Protein AF-A0A093X961-F1 (afdb_monomer_lite)

Radius of gyration: 18.79 Å; chains: 1; bounding box: 60×48×56 Å

Foldseek 3Di:
DDDDDDPDDDPDPDPPQAFAEDADQLDDAWAACVVVCPVVFFFWAAPVFVLVQLVVVQVVQDKAALVAFFFFWTATPQQKIKTKHFDPDQVQAAAAHTHGCYPPRSSSNQNRQQVRQPPVDNGTGQWTWHWHRYPPGRHHTIMIIIIGGGDPVNSVVCCPVWWDDDDDPDDPGTGTDDPPPPPDDD

Secondary structure (DSSP, 8-state):
--------PPPPP----PPPEESSTT-S--EEGGGG-TT--B--B-HHHHHHHHHHHHHT--EE-TT-SS-EEEE-GGGEEEEEEE-S--TT------EE--TTSTTHHHHHHHHHS--S-TT-B-EEEEEEEPTTTTSS-EEEEEEEEB-HHHHHHHTTTS------TT----------------

Sequence (186 aa):
MSSPTSTTSAPSTSSACSFPTNTAINTGNALCFSNYNDDGKYQSFTLSDAQKVIDAFCENNYVLDPGNTYGYVENGANNIYVSISWTEDQSGCGTEVDFPFGVPLCEDAWDLPLAICDDGSTTANYGGGFVFEVNPPGSSGCVLIEIEALTSEDAHTVINPHFSSAHNSSQTQWYAVSRANPTLDE

Structure (mmCIF, N/CA/C/O backbone):
data_AF-A0A093X961-F1
#
_entry.id   AF-A0A093X961-F1
#
loop_
_atom_site.group_PDB
_atom_site.id
_atom_site.type_symbol
_atom_site.label_atom_id
_atom_site.label_alt_id
_atom_site.label_comp_id
_atom_site.label_asym_id
_atom_site.label_entity_id
_atom_site.label_seq_id
_atom_site.pdbx_PDB_ins_code
_atom_site.Cartn_x
_atom_site.Cartn_y
_atom_site.Cartn_z
_atom_site.occupancy
_atom_site.B_iso_or_equiv
_atom_site.auth_seq_id
_atom_site.auth_comp_id
_atom_site.auth_asym_id
_atom_site.auth_atom_id
_atom_site.pdbx_PDB_model_num
ATOM 1 N N . MET A 1 1 ? 42.243 23.511 37.356 1.00 35.91 1 MET A N 1
ATOM 2 C CA . MET A 1 1 ? 42.059 22.564 36.238 1.00 35.91 1 MET A CA 1
ATOM 3 C C . MET A 1 1 ? 40.577 22.579 35.913 1.00 35.91 1 MET A C 1
ATOM 5 O O . MET A 1 1 ? 39.805 22.142 36.753 1.00 35.91 1 MET A O 1
ATOM 9 N N . SER A 1 2 ? 40.182 23.185 34.793 1.00 39.97 2 SER A N 1
ATOM 10 C CA . SER A 1 2 ? 38.775 23.291 34.379 1.00 39.97 2 SER A CA 1
ATOM 11 C C . SER A 1 2 ? 38.575 22.413 33.150 1.00 39.97 2 SER A C 1
ATOM 13 O O . SER A 1 2 ? 39.222 22.645 32.131 1.00 39.97 2 SER A O 1
ATOM 15 N N . SER A 1 3 ? 37.740 21.383 33.269 1.00 44.28 3 SER A N 1
ATOM 16 C CA . SER A 1 3 ? 37.383 20.497 32.157 1.00 44.28 3 SER A CA 1
ATOM 17 C C . SER A 1 3 ? 36.388 21.192 31.220 1.00 44.28 3 SER A C 1
ATOM 19 O O . SER A 1 3 ? 35.488 21.874 31.716 1.00 44.28 3 SER A O 1
ATOM 21 N N . PRO A 1 4 ? 36.506 21.036 29.890 1.00 49.84 4 PRO A N 1
ATOM 22 C CA . PRO A 1 4 ? 35.526 21.576 28.961 1.00 49.84 4 PRO A CA 1
ATOM 23 C C . PRO A 1 4 ? 34.295 20.661 28.910 1.00 49.84 4 PRO A C 1
ATOM 25 O O . PRO A 1 4 ? 34.394 19.479 28.581 1.00 49.84 4 PRO A O 1
ATOM 28 N N . THR A 1 5 ? 33.126 21.214 29.228 1.00 42.41 5 THR A N 1
ATOM 29 C CA . THR A 1 5 ? 31.834 20.564 28.984 1.00 42.41 5 THR A CA 1
ATOM 30 C C . THR A 1 5 ? 31.596 20.527 27.477 1.00 42.41 5 THR A C 1
ATOM 32 O O . THR A 1 5 ? 31.390 21.566 26.854 1.00 42.41 5 THR A O 1
ATOM 35 N N . SER A 1 6 ? 31.660 19.335 26.886 1.00 39.41 6 SER A N 1
ATOM 36 C CA . SER A 1 6 ? 31.244 19.115 25.500 1.00 39.41 6 SER A CA 1
ATOM 37 C C . SER A 1 6 ? 29.723 19.015 25.470 1.00 39.41 6 SER A C 1
ATOM 39 O O . SER A 1 6 ? 29.151 18.063 25.995 1.00 39.41 6 SER A O 1
ATOM 41 N N . THR A 1 7 ? 29.064 20.020 24.898 1.00 40.44 7 THR A N 1
ATOM 42 C CA . THR A 1 7 ? 27.629 19.968 24.615 1.00 40.44 7 THR A CA 1
ATOM 43 C C . THR A 1 7 ? 27.429 19.097 23.380 1.00 40.44 7 THR A C 1
ATOM 45 O O . THR A 1 7 ? 27.555 19.565 22.252 1.00 40.44 7 THR A O 1
ATOM 48 N N . THR A 1 8 ? 27.161 17.811 23.590 1.00 44.03 8 THR A N 1
ATOM 49 C CA . THR A 1 8 ? 26.664 16.926 22.535 1.00 44.03 8 THR A CA 1
ATOM 50 C C . THR A 1 8 ? 25.216 17.310 22.254 1.00 44.03 8 THR A C 1
ATOM 52 O O . THR A 1 8 ? 24.312 16.949 23.004 1.00 44.03 8 THR A O 1
ATOM 55 N N . SER A 1 9 ? 24.994 18.093 21.201 1.00 43.22 9 SER A N 1
ATOM 56 C CA . SER A 1 9 ? 23.663 18.285 20.631 1.00 43.22 9 SER A CA 1
ATOM 57 C C . SER A 1 9 ? 23.172 16.936 20.105 1.00 43.22 9 SER A C 1
ATOM 59 O O . SER A 1 9 ? 23.816 16.342 19.241 1.00 43.22 9 SER A O 1
ATOM 61 N N . ALA A 1 10 ? 22.066 16.436 20.659 1.00 41.38 10 ALA A N 1
ATOM 62 C CA . ALA A 1 10 ? 21.380 15.269 20.119 1.00 41.38 10 ALA A CA 1
ATOM 63 C C . ALA A 1 10 ? 20.993 15.541 18.652 1.00 41.38 10 ALA A C 1
ATOM 65 O O . ALA A 1 10 ? 20.613 16.676 18.338 1.00 41.38 10 ALA A O 1
ATOM 66 N N . PRO A 1 11 ? 21.100 14.548 17.753 1.00 38.34 11 PRO A N 1
ATOM 67 C CA . PRO A 1 11 ? 20.634 14.707 16.385 1.00 38.34 11 PRO A CA 1
ATOM 68 C C . PRO A 1 11 ? 19.147 15.069 16.413 1.00 38.34 11 PRO A C 1
ATOM 70 O O . PRO A 1 11 ? 18.337 14.394 17.048 1.00 38.34 11 PRO A O 1
ATOM 73 N N . SER A 1 12 ? 18.811 16.181 15.766 1.00 36.16 12 SER A N 1
ATOM 74 C CA . SER A 1 12 ? 17.440 16.606 15.512 1.00 36.16 12 SER A CA 1
ATOM 75 C C . SER A 1 12 ? 16.705 15.478 14.797 1.00 36.16 12 SER A C 1
ATOM 77 O O . SER A 1 12 ? 17.118 15.072 13.711 1.00 36.16 12 SER A O 1
ATOM 79 N N . THR A 1 13 ? 15.647 14.964 15.419 1.00 34.59 13 THR A N 1
ATOM 80 C CA . THR A 1 13 ? 14.727 13.999 14.818 1.00 34.59 13 THR A CA 1
ATOM 81 C C . THR A 1 13 ? 14.258 14.539 13.474 1.00 34.59 13 THR A C 1
ATOM 83 O O . THR A 1 13 ? 13.642 15.606 13.416 1.00 34.59 13 THR A O 1
ATOM 86 N N . SER A 1 14 ? 14.610 13.810 12.414 1.00 39.00 14 SER A N 1
ATOM 87 C CA . SER A 1 14 ? 14.041 13.913 11.074 1.00 39.00 14 SER A CA 1
ATOM 88 C C . SER A 1 14 ? 12.547 14.211 11.160 1.00 39.00 14 SER A C 1
ATOM 90 O O . SER A 1 14 ? 11.855 13.592 11.969 1.00 39.00 14 SER A O 1
ATOM 92 N N . SER A 1 15 ? 12.060 15.151 10.351 1.00 40.81 15 SER A N 1
ATOM 93 C CA . SER A 1 15 ? 10.634 15.372 10.114 1.00 40.81 15 SER A CA 1
ATOM 94 C C . SER A 1 15 ? 9.959 14.009 9.959 1.00 40.81 15 SER A C 1
ATOM 96 O O . SER A 1 15 ? 10.305 13.270 9.039 1.00 40.81 15 SER A O 1
ATOM 98 N N . ALA A 1 16 ? 9.103 13.622 10.904 1.00 48.78 16 ALA A N 1
ATOM 99 C CA . ALA A 1 16 ? 8.476 12.309 10.876 1.00 48.78 16 ALA A CA 1
ATOM 100 C C . ALA A 1 16 ? 7.686 12.172 9.566 1.00 48.78 16 ALA A C 1
ATOM 102 O O . ALA A 1 16 ? 6.858 13.031 9.258 1.00 48.78 16 ALA A O 1
ATOM 103 N N . CYS A 1 17 ? 7.978 11.135 8.779 1.00 60.75 17 CYS A N 1
ATOM 104 C CA . CYS A 1 17 ? 7.200 10.756 7.605 1.00 60.75 17 CYS A CA 1
ATOM 105 C C . CYS A 1 17 ? 5.797 10.347 8.067 1.00 60.75 17 CYS A C 1
ATOM 107 O O . CYS A 1 17 ? 5.568 9.189 8.398 1.00 60.75 17 CYS A O 1
ATOM 109 N N . SER A 1 18 ? 4.871 11.297 8.171 1.00 82.38 18 SER A N 1
ATOM 110 C CA . SER A 1 18 ? 3.485 10.999 8.523 1.00 82.38 18 SER A CA 1
ATOM 111 C C . SER A 1 18 ? 2.698 10.703 7.255 1.00 82.38 18 SER A C 1
ATOM 113 O O . SER A 1 18 ? 2.547 11.585 6.403 1.00 82.38 18 SER A O 1
ATOM 115 N N . PHE A 1 19 ? 2.175 9.487 7.144 1.00 88.44 19 PHE A N 1
ATOM 116 C CA . PHE A 1 19 ? 1.223 9.140 6.098 1.00 88.44 19 PHE A CA 1
ATOM 117 C C . PHE A 1 19 ? -0.034 10.022 6.196 1.00 88.44 19 PHE A C 1
ATOM 119 O O . PHE A 1 19 ? -0.518 10.273 7.303 1.00 88.44 19 PHE A O 1
ATOM 126 N N . PRO A 1 20 ? -0.582 10.510 5.070 1.00 91.62 20 PRO A N 1
ATOM 127 C CA . PRO A 1 20 ? -1.846 11.235 5.083 1.00 91.62 20 PRO A CA 1
ATOM 128 C C . PRO A 1 20 ? -2.993 10.309 5.503 1.00 91.62 20 PRO A C 1
ATOM 130 O O . PRO A 1 20 ? -3.050 9.158 5.075 1.00 91.62 20 PRO A O 1
ATOM 133 N N . THR A 1 21 ? -3.916 10.824 6.316 1.00 91.12 21 THR A N 1
ATOM 134 C CA . THR A 1 21 ? -5.138 10.108 6.709 1.00 91.12 21 THR A CA 1
ATOM 135 C C . THR A 1 21 ? -6.287 10.460 5.769 1.00 91.12 21 THR A C 1
ATOM 137 O O . THR A 1 21 ? -6.616 11.636 5.598 1.00 91.12 21 THR A O 1
ATOM 140 N N . ASN A 1 22 ? -6.927 9.443 5.198 1.00 90.69 22 ASN A N 1
ATOM 141 C CA . ASN A 1 22 ? -8.057 9.559 4.285 1.00 90.69 22 ASN A CA 1
ATOM 142 C C . ASN A 1 22 ? -9.279 8.837 4.865 1.00 90.69 22 ASN A C 1
ATOM 144 O O . ASN A 1 22 ? -9.168 7.732 5.388 1.00 90.69 22 ASN A O 1
ATOM 148 N N . THR A 1 23 ? -10.464 9.429 4.718 1.00 87.31 23 THR A N 1
ATOM 149 C CA . THR A 1 23 ? -11.737 8.839 5.172 1.00 87.31 23 THR A CA 1
ATOM 150 C C . THR A 1 23 ? -12.475 8.090 4.066 1.00 87.31 23 THR A C 1
ATOM 152 O O . THR A 1 23 ? -13.557 7.558 4.287 1.00 87.31 23 THR A O 1
ATOM 155 N N . ALA A 1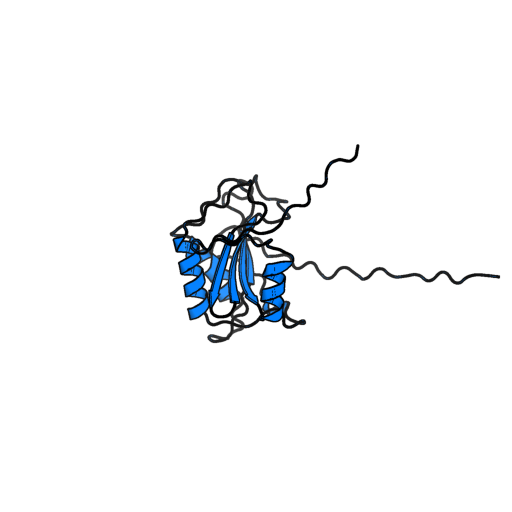 24 ? -11.941 8.047 2.847 1.00 86.56 24 ALA A N 1
ATOM 156 C CA . ALA A 1 24 ? -12.521 7.303 1.737 1.00 86.56 24 ALA A CA 1
ATOM 157 C C . ALA A 1 24 ? -11.415 6.661 0.901 1.00 86.56 24 ALA A C 1
ATOM 159 O O . ALA A 1 24 ? -10.381 7.278 0.646 1.00 86.56 24 ALA A O 1
ATOM 160 N N . ILE A 1 25 ? -11.663 5.425 0.465 1.00 83.69 25 ILE A N 1
ATOM 161 C CA . ILE A 1 25 ? -10.818 4.738 -0.509 1.00 83.69 25 ILE A CA 1
ATOM 162 C C . ILE A 1 25 ? -10.826 5.541 -1.819 1.00 83.69 25 ILE A C 1
ATOM 164 O O . ILE A 1 25 ? -11.861 6.081 -2.216 1.00 83.69 25 ILE A O 1
ATOM 168 N N . ASN A 1 26 ? -9.658 5.659 -2.455 1.00 84.12 26 ASN A N 1
ATOM 169 C CA . ASN A 1 26 ? -9.449 6.401 -3.703 1.00 84.12 26 ASN A CA 1
ATOM 170 C C . ASN A 1 26 ? -9.743 7.920 -3.632 1.00 84.12 26 ASN A C 1
ATOM 172 O O . ASN A 1 26 ? -10.053 8.570 -4.628 1.00 84.12 26 ASN A O 1
ATOM 176 N N . THR A 1 27 ? -9.695 8.527 -2.442 1.00 87.31 27 THR A N 1
ATOM 177 C CA . THR A 1 27 ? -9.850 9.981 -2.271 1.00 87.31 27 THR A CA 1
ATOM 178 C C . THR A 1 27 ? -8.838 10.512 -1.267 1.00 87.31 27 THR A C 1
ATOM 180 O O . THR A 1 27 ? -8.625 9.912 -0.220 1.00 87.31 27 THR A O 1
ATOM 183 N N . GLY A 1 28 ? -8.273 11.686 -1.552 1.00 90.94 28 GLY A N 1
ATOM 184 C CA . GLY A 1 28 ? -7.374 12.388 -0.642 1.00 90.94 28 GLY A CA 1
ATOM 185 C C . GLY A 1 28 ? -5.963 12.475 -1.200 1.00 90.94 28 GLY A C 1
ATOM 186 O O . GLY A 1 28 ? -5.783 12.899 -2.340 1.00 90.94 28 GLY A O 1
ATOM 187 N N . ASN A 1 29 ? -4.971 12.143 -0.378 1.00 93.06 29 ASN A N 1
ATOM 188 C CA . ASN A 1 29 ? -3.557 12.254 -0.732 1.00 93.06 29 ASN A CA 1
ATOM 189 C C . ASN A 1 29 ? -2.790 10.983 -0.335 1.00 93.06 29 ASN A C 1
ATOM 191 O O . ASN A 1 29 ? -3.296 10.180 0.449 1.00 93.06 29 ASN A O 1
ATOM 195 N N . ALA A 1 30 ? -1.571 10.829 -0.844 1.00 94.38 30 ALA A N 1
ATOM 196 C CA . ALA A 1 30 ? -0.659 9.743 -0.511 1.00 94.38 30 ALA A CA 1
ATOM 197 C C . ALA A 1 30 ? 0.736 10.292 -0.184 1.00 94.38 30 ALA A C 1
ATOM 199 O O . ALA A 1 30 ? 1.155 11.333 -0.694 1.00 94.38 30 ALA A O 1
ATOM 200 N N . LEU A 1 31 ? 1.457 9.591 0.687 1.00 93.12 31 LEU A N 1
ATOM 201 C CA . LEU A 1 31 ? 2.886 9.798 0.868 1.00 93.12 31 LEU A CA 1
ATOM 202 C C . LEU A 1 31 ? 3.609 9.053 -0.250 1.00 93.12 31 LEU A C 1
ATOM 204 O O . LEU A 1 31 ? 3.463 7.841 -0.361 1.00 93.12 31 LEU A O 1
ATOM 208 N N . CYS A 1 32 ? 4.389 9.771 -1.053 1.00 93.62 32 CYS A N 1
ATOM 209 C CA . CYS A 1 32 ? 5.110 9.190 -2.183 1.00 93.62 32 CYS A CA 1
ATOM 210 C C . CYS A 1 32 ? 6.524 8.792 -1.789 1.00 93.62 32 CYS A C 1
ATOM 212 O O . CYS A 1 32 ? 7.305 9.643 -1.355 1.00 93.62 32 CYS A O 1
ATOM 214 N N . PHE A 1 33 ? 6.870 7.517 -1.970 1.00 92.44 33 PHE A N 1
ATOM 215 C CA . PHE A 1 33 ? 8.177 6.994 -1.568 1.00 92.44 33 PHE A CA 1
ATOM 216 C C . PHE A 1 33 ? 9.332 7.561 -2.399 1.00 92.44 33 PHE A C 1
ATOM 218 O O . PHE A 1 33 ? 10.447 7.655 -1.891 1.00 92.44 33 PHE A O 1
ATOM 225 N N . SER A 1 34 ? 9.068 8.057 -3.615 1.00 90.69 34 SER A N 1
ATOM 226 C CA . SER A 1 34 ? 10.057 8.794 -4.416 1.00 90.69 34 SER A CA 1
ATOM 227 C C . SER A 1 34 ? 10.635 10.012 -3.683 1.00 90.69 34 SER A C 1
ATOM 229 O O . SER A 1 34 ? 11.821 10.304 -3.829 1.00 90.69 34 SER A O 1
ATOM 231 N N . ASN A 1 35 ? 9.846 10.673 -2.829 1.00 89.69 35 ASN A N 1
ATOM 232 C CA . ASN A 1 35 ? 10.288 11.823 -2.030 1.00 89.69 35 ASN A CA 1
ATOM 233 C C . ASN A 1 35 ? 11.197 11.444 -0.849 1.00 89.69 35 ASN A C 1
ATOM 235 O O . ASN A 1 35 ? 11.765 12.329 -0.212 1.00 89.69 35 ASN A O 1
ATOM 239 N N . TYR A 1 36 ? 11.314 10.150 -0.542 1.00 86.62 36 TYR A N 1
ATOM 240 C CA . TYR A 1 36 ? 12.055 9.611 0.600 1.00 86.62 36 TYR A CA 1
ATOM 241 C C . TYR A 1 36 ? 13.052 8.534 0.161 1.00 86.62 36 TYR A C 1
ATOM 243 O O . TYR A 1 36 ? 13.268 7.560 0.875 1.00 86.62 36 TYR A O 1
ATOM 251 N N . ASN A 1 37 ? 13.638 8.702 -1.027 1.00 87.94 37 ASN A N 1
ATOM 252 C CA . ASN A 1 37 ? 14.497 7.708 -1.667 1.00 87.94 37 ASN A CA 1
ATOM 253 C C . ASN A 1 37 ? 15.969 8.152 -1.790 1.00 87.94 37 ASN A C 1
ATOM 255 O O . ASN A 1 37 ? 16.659 7.777 -2.737 1.00 87.94 37 ASN A O 1
ATOM 259 N N . ASP A 1 38 ? 16.456 8.987 -0.866 1.00 86.81 38 ASP A N 1
ATOM 260 C CA . ASP A 1 38 ? 17.836 9.506 -0.886 1.00 86.81 38 ASP A CA 1
ATOM 261 C C . ASP A 1 38 ? 18.896 8.400 -0.713 1.00 86.81 38 ASP A C 1
ATOM 263 O O . ASP A 1 38 ? 20.032 8.542 -1.170 1.00 86.81 38 ASP A O 1
ATOM 267 N N . ASP A 1 39 ? 18.532 7.301 -0.051 1.00 84.62 39 ASP A N 1
ATOM 268 C CA . ASP A 1 39 ? 19.364 6.112 0.151 1.00 84.62 39 ASP A CA 1
ATOM 269 C C . ASP A 1 39 ? 19.251 5.089 -0.990 1.00 84.62 39 ASP A C 1
ATOM 271 O O . ASP A 1 39 ? 20.024 4.133 -1.036 1.00 84.62 39 ASP A O 1
ATOM 275 N N . GLY A 1 40 ? 18.336 5.308 -1.938 1.00 85.81 40 GLY A N 1
ATOM 276 C CA . GLY A 1 40 ? 18.076 4.394 -3.042 1.00 85.81 40 GLY A CA 1
ATOM 277 C C . GLY A 1 40 ? 17.350 3.112 -2.633 1.00 85.81 40 GLY A C 1
ATOM 278 O O . GLY A 1 40 ? 17.405 2.147 -3.394 1.00 85.81 40 GLY A O 1
ATOM 279 N N . LYS A 1 41 ? 16.678 3.083 -1.473 1.00 86.56 41 LYS A N 1
ATOM 280 C CA . LYS A 1 41 ? 15.914 1.921 -0.987 1.00 86.56 41 LYS A CA 1
ATOM 281 C C . LYS A 1 41 ? 14.833 1.470 -1.971 1.00 86.56 41 LYS A C 1
ATOM 283 O O . LYS A 1 41 ? 14.640 0.272 -2.206 1.00 86.56 41 LYS A O 1
ATOM 288 N N . TYR A 1 42 ? 14.109 2.432 -2.533 1.00 89.94 42 TYR A N 1
ATOM 289 C CA . TYR A 1 42 ? 12.976 2.198 -3.415 1.00 89.94 42 TYR A CA 1
ATOM 290 C C . TYR A 1 42 ? 13.410 2.181 -4.877 1.00 89.94 42 TYR A C 1
ATOM 292 O O . TYR A 1 42 ? 14.192 3.017 -5.338 1.00 89.94 42 TYR A O 1
ATOM 300 N N . GLN A 1 43 ? 12.837 1.259 -5.640 1.00 91.88 43 GLN A N 1
ATOM 301 C CA . GLN A 1 43 ? 12.995 1.200 -7.087 1.00 91.88 43 GLN A CA 1
ATOM 302 C C . GLN A 1 43 ? 11.661 1.434 -7.787 1.00 91.88 43 GLN A C 1
ATOM 304 O O . GLN A 1 43 ? 10.598 1.102 -7.270 1.00 91.88 43 GLN A O 1
ATOM 309 N N . SER A 1 44 ? 11.718 1.999 -8.989 1.00 92.50 44 SER A N 1
ATOM 310 C CA . SER A 1 44 ? 10.515 2.212 -9.782 1.00 92.50 44 SER A CA 1
ATOM 311 C C . SER A 1 44 ? 9.987 0.903 -10.366 1.00 92.50 44 SER A C 1
ATOM 313 O O . SER A 1 44 ? 10.768 0.060 -10.814 1.00 92.50 44 SER A O 1
ATOM 315 N N . PHE A 1 45 ? 8.673 0.797 -10.494 1.00 92.38 45 PHE A N 1
ATOM 316 C CA . PHE A 1 45 ? 7.976 -0.299 -11.154 1.00 92.38 45 PHE A CA 1
ATOM 317 C C . PHE A 1 45 ? 6.959 0.219 -12.179 1.00 92.38 45 PHE A C 1
ATOM 319 O O . PHE A 1 45 ? 6.671 1.417 -12.264 1.00 92.38 45 PHE A O 1
ATOM 326 N N . THR A 1 46 ? 6.435 -0.697 -12.998 1.00 91.44 46 THR A N 1
ATOM 327 C CA . THR A 1 46 ? 5.383 -0.389 -13.974 1.00 91.44 46 THR A CA 1
ATOM 328 C C . THR A 1 46 ? 4.001 -0.600 -13.364 1.00 91.44 46 THR A C 1
ATOM 330 O O . THR A 1 46 ? 3.810 -1.515 -12.563 1.00 91.44 46 THR A O 1
ATOM 333 N N . LEU A 1 47 ? 3.006 0.178 -13.805 1.00 90.94 47 LEU A N 1
ATOM 334 C CA . LEU A 1 47 ? 1.610 -0.016 -13.385 1.00 90.94 47 LEU A CA 1
ATOM 335 C C . LEU A 1 47 ? 1.098 -1.427 -13.708 1.00 90.94 47 LEU A C 1
ATOM 337 O O . LEU A 1 47 ? 0.350 -2.012 -12.935 1.00 90.94 47 LEU A O 1
ATOM 341 N N . SER A 1 48 ? 1.542 -2.009 -14.829 1.00 91.44 48 SER A N 1
ATOM 342 C CA . SER A 1 48 ? 1.148 -3.371 -15.198 1.00 91.44 48 SER A CA 1
ATOM 343 C C . SER A 1 48 ? 1.695 -4.430 -14.244 1.00 91.44 48 SER A C 1
ATOM 345 O O . SER A 1 48 ? 1.061 -5.473 -14.106 1.00 91.44 48 SER A O 1
ATOM 347 N N . ASP A 1 49 ? 2.869 -4.220 -13.650 1.00 92.25 49 ASP A N 1
ATOM 348 C CA . ASP A 1 49 ? 3.409 -5.157 -12.666 1.00 92.25 49 ASP A CA 1
ATOM 349 C C . ASP A 1 49 ? 2.782 -4.932 -11.292 1.00 92.25 49 ASP A C 1
ATOM 351 O O . ASP A 1 49 ? 2.452 -5.916 -10.641 1.00 92.25 49 ASP A O 1
ATOM 355 N N . ALA A 1 50 ? 2.520 -3.675 -10.912 1.00 93.06 50 ALA A N 1
ATOM 356 C CA . ALA A 1 50 ? 1.754 -3.336 -9.713 1.00 93.06 50 ALA A CA 1
ATOM 357 C C . ALA A 1 50 ? 0.380 -4.017 -9.706 1.00 93.06 50 ALA A C 1
ATOM 359 O O . ALA A 1 50 ? 0.050 -4.708 -8.745 1.00 93.06 50 ALA A O 1
ATOM 360 N N . GLN A 1 51 ? -0.368 -3.911 -10.811 1.00 93.19 51 GLN A N 1
ATOM 361 C CA . GLN A 1 51 ? -1.701 -4.506 -10.919 1.00 93.19 51 GLN A CA 1
ATOM 362 C C . GLN A 1 51 ? -1.682 -6.015 -10.661 1.00 93.19 51 GLN A C 1
ATOM 364 O O . GLN A 1 51 ? -2.528 -6.515 -9.940 1.00 93.19 51 GLN A O 1
ATOM 369 N N . LYS A 1 52 ? -0.681 -6.746 -11.168 1.00 93.50 52 LYS A N 1
ATOM 370 C CA . LYS A 1 52 ? -0.593 -8.201 -10.942 1.00 93.50 52 LYS A CA 1
ATOM 371 C C . LYS A 1 52 ? -0.458 -8.557 -9.461 1.00 93.50 52 LYS A C 1
ATOM 373 O O . LYS A 1 52 ? -0.956 -9.600 -9.051 1.00 93.50 52 LYS A O 1
ATOM 378 N N . VAL A 1 53 ? 0.258 -7.742 -8.683 1.00 93.12 53 VAL A N 1
ATOM 379 C CA . VAL A 1 53 ? 0.441 -7.985 -7.242 1.00 93.12 53 VAL A CA 1
ATOM 380 C C . VAL A 1 53 ? -0.813 -7.592 -6.469 1.00 93.12 53 VAL A C 1
ATOM 382 O O . VAL A 1 53 ? -1.206 -8.310 -5.558 1.00 93.12 53 VAL A O 1
ATOM 385 N N . ILE A 1 54 ? -1.469 -6.500 -6.869 1.00 93.25 54 ILE A N 1
ATOM 386 C CA . ILE A 1 54 ? -2.756 -6.073 -6.309 1.00 93.25 54 ILE A CA 1
ATOM 387 C C . ILE A 1 54 ? -3.822 -7.148 -6.552 1.00 93.25 54 ILE A C 1
ATOM 389 O O . ILE A 1 54 ? -4.480 -7.568 -5.605 1.00 93.25 54 ILE A O 1
ATOM 393 N N . ASP A 1 55 ? -3.936 -7.660 -7.780 1.00 92.00 55 ASP A N 1
ATOM 394 C CA . ASP A 1 55 ? -4.873 -8.732 -8.131 1.00 92.00 55 ASP A CA 1
ATOM 395 C C . ASP A 1 55 ? -4.627 -9.967 -7.250 1.00 92.00 55 ASP A C 1
ATOM 397 O O . ASP A 1 55 ? -5.553 -10.485 -6.624 1.00 92.00 55 ASP A O 1
ATOM 401 N N . ALA A 1 56 ? -3.364 -10.394 -7.123 1.00 90.31 56 ALA A N 1
ATOM 402 C CA . ALA A 1 56 ? -2.985 -11.519 -6.270 1.00 90.31 56 ALA A CA 1
ATOM 403 C C . ALA A 1 56 ? -3.335 -11.270 -4.792 1.00 90.31 56 ALA A C 1
ATOM 405 O O . ALA A 1 56 ? -3.895 -12.146 -4.131 1.00 90.31 56 ALA A O 1
ATOM 406 N N . PHE A 1 57 ? -3.075 -10.068 -4.273 1.00 90.50 57 PHE A N 1
ATOM 407 C CA . PHE A 1 57 ? -3.456 -9.690 -2.914 1.00 90.50 57 PHE A CA 1
ATOM 408 C C . PHE A 1 57 ? -4.976 -9.792 -2.728 1.00 90.50 57 PHE A C 1
ATOM 410 O O . PHE A 1 57 ? -5.448 -10.404 -1.768 1.00 90.50 57 PHE A O 1
ATOM 417 N N . CYS A 1 58 ? -5.751 -9.240 -3.661 1.00 90.94 58 CYS A N 1
ATOM 418 C CA . CYS A 1 58 ? -7.207 -9.189 -3.586 1.00 90.94 58 CYS A CA 1
ATOM 419 C C . CYS A 1 58 ? -7.871 -10.564 -3.728 1.00 90.94 58 CYS A C 1
ATOM 421 O O . CYS A 1 58 ? -8.880 -10.831 -3.069 1.00 90.94 58 CYS A O 1
ATOM 423 N N . GLU A 1 59 ? -7.289 -11.474 -4.510 1.00 90.19 59 GLU A N 1
ATOM 424 C CA . GLU A 1 59 ? -7.753 -12.861 -4.633 1.00 90.19 59 GLU A CA 1
ATOM 425 C C . GLU A 1 59 ? -7.700 -13.629 -3.300 1.00 90.19 59 GLU A C 1
ATOM 427 O O . GLU A 1 59 ? -8.524 -14.522 -3.068 1.00 90.19 59 GLU A O 1
ATOM 432 N N . ASN A 1 60 ? -6.806 -13.251 -2.379 1.00 87.38 60 ASN A N 1
ATOM 433 C CA . ASN A 1 60 ? -6.711 -13.881 -1.060 1.00 87.38 60 ASN A CA 1
ATOM 434 C C . ASN A 1 60 ? -7.898 -13.559 -0.135 1.00 87.38 60 ASN A C 1
ATOM 436 O O . ASN A 1 60 ? -8.106 -14.287 0.837 1.00 87.38 60 ASN A O 1
ATOM 440 N N . ASN A 1 61 ? -8.697 -12.519 -0.427 1.00 85.81 61 ASN A N 1
ATOM 441 C CA . ASN A 1 61 ? -9.837 -12.079 0.397 1.00 85.81 61 ASN A CA 1
ATOM 442 C C . ASN A 1 61 ? -9.474 -11.960 1.889 1.00 85.81 61 ASN A C 1
ATOM 444 O O . ASN A 1 61 ? -10.179 -12.467 2.769 1.00 85.81 61 ASN A O 1
ATOM 448 N N . TYR A 1 62 ? -8.319 -11.354 2.161 1.00 86.56 62 TYR A N 1
ATOM 449 C CA . TYR A 1 62 ? -7.739 -11.325 3.492 1.00 86.56 62 TYR A CA 1
ATOM 450 C C . TYR A 1 62 ? -8.594 -10.498 4.468 1.00 86.56 62 TYR A C 1
ATOM 452 O O . TYR A 1 62 ? -9.128 -9.445 4.122 1.00 86.56 62 TYR A O 1
ATOM 460 N N . VAL A 1 63 ? -8.707 -10.962 5.715 1.00 89.31 63 VAL A N 1
ATOM 461 C CA . VAL A 1 63 ? -9.344 -10.216 6.810 1.00 89.31 63 VAL A CA 1
ATOM 462 C C . VAL A 1 63 ? -8.263 -9.826 7.802 1.00 89.31 63 VAL A C 1
ATOM 464 O O . VAL A 1 63 ? -7.626 -10.696 8.393 1.00 89.31 63 VAL A O 1
ATOM 467 N N . LEU A 1 64 ? -8.070 -8.522 7.985 1.00 87.75 64 LEU A N 1
ATOM 468 C CA . LEU A 1 64 ? -7.162 -7.980 8.984 1.00 87.75 64 LEU A CA 1
ATOM 469 C C . LEU A 1 64 ? -7.863 -7.979 10.344 1.00 87.75 64 LEU A C 1
ATOM 471 O O . LEU A 1 64 ? -8.742 -7.157 10.594 1.00 87.75 64 LEU A O 1
ATOM 475 N N . ASP A 1 65 ? -7.499 -8.923 11.207 1.00 89.88 65 ASP A N 1
ATOM 476 C CA . ASP A 1 65 ? -8.059 -9.029 12.553 1.00 89.88 65 ASP A CA 1
ATOM 477 C C . ASP A 1 65 ? -7.352 -8.083 13.554 1.00 89.88 65 ASP A C 1
ATOM 479 O O . ASP A 1 65 ? -6.186 -7.731 13.355 1.00 89.88 65 ASP A O 1
ATOM 483 N N . PRO A 1 66 ? -8.002 -7.684 14.663 1.00 88.38 66 PRO A N 1
ATOM 484 C CA . PRO A 1 66 ? -7.413 -6.811 15.693 1.00 88.38 66 PRO A CA 1
ATOM 485 C C . PRO A 1 66 ? -6.194 -7.395 16.418 1.00 88.38 66 PRO A C 1
ATOM 487 O O . PRO A 1 66 ? -5.445 -6.687 17.082 1.00 88.38 66 PRO A O 1
ATOM 490 N N . GLY A 1 67 ? -6.018 -8.717 16.379 1.00 82.12 67 GLY A N 1
ATOM 491 C CA . GLY A 1 67 ? -4.848 -9.381 16.946 1.00 82.12 67 GLY A CA 1
ATOM 492 C C . GLY A 1 67 ? -3.641 -9.338 16.012 1.00 82.12 67 GLY A C 1
ATOM 493 O O . GLY A 1 67 ? -2.529 -9.657 16.445 1.00 82.12 67 GLY A O 1
ATOM 494 N N . ASN A 1 68 ? -3.832 -8.942 14.751 1.00 77.75 68 ASN A N 1
ATOM 495 C CA . ASN A 1 68 ? -2.770 -8.914 13.768 1.00 77.75 68 ASN A CA 1
ATOM 496 C C . ASN A 1 68 ? -1.867 -7.690 13.951 1.00 77.75 68 ASN A C 1
ATOM 498 O O . ASN A 1 68 ? -2.079 -6.611 13.404 1.00 77.75 68 ASN A O 1
ATOM 502 N N . THR A 1 69 ? -0.770 -7.904 14.668 1.00 73.12 69 THR A N 1
ATOM 503 C CA . THR A 1 69 ? 0.275 -6.901 14.886 1.00 73.12 69 THR A CA 1
ATOM 504 C C . THR A 1 69 ? 1.116 -6.568 13.655 1.00 73.12 69 THR A C 1
ATOM 506 O O . THR A 1 69 ? 1.952 -5.676 13.736 1.00 73.12 69 THR A O 1
ATOM 509 N N . TYR A 1 70 ? 0.951 -7.307 12.562 1.00 70.38 70 TYR A N 1
ATOM 510 C CA . TYR A 1 70 ? 1.894 -7.387 11.447 1.00 70.38 70 TYR A CA 1
ATOM 511 C C . TYR A 1 70 ? 1.309 -6.945 10.114 1.00 70.38 70 TYR A C 1
ATOM 513 O O . TYR A 1 70 ? 2.052 -6.551 9.222 1.00 70.38 70 TYR A O 1
ATOM 521 N N . GLY A 1 71 ? -0.009 -7.048 9.970 1.00 85.75 71 GLY A N 1
ATOM 522 C CA . GLY A 1 71 ? -0.670 -6.847 8.697 1.00 85.75 71 GLY A CA 1
ATOM 523 C C . GLY A 1 71 ? -0.598 -8.058 7.768 1.00 85.75 71 GLY A C 1
ATOM 524 O O . GLY A 1 71 ? -0.389 -9.199 8.193 1.00 85.75 71 GLY A O 1
ATOM 525 N N . TYR A 1 72 ? -0.808 -7.793 6.487 1.00 84.75 72 TYR A N 1
ATOM 526 C CA . TYR A 1 72 ? -0.702 -8.751 5.397 1.00 84.75 72 TYR A CA 1
ATOM 527 C C . TYR A 1 72 ? 0.046 -8.109 4.234 1.00 84.75 72 TYR A C 1
ATOM 529 O O . TYR A 1 72 ? -0.126 -6.920 3.970 1.00 84.75 72 TYR A O 1
ATOM 537 N N . VAL A 1 73 ? 0.880 -8.898 3.562 1.00 86.56 73 VAL A N 1
ATOM 538 C CA . VAL A 1 73 ? 1.710 -8.454 2.443 1.00 86.56 73 VAL A CA 1
ATOM 539 C C . VAL A 1 73 ? 1.660 -9.485 1.324 1.00 86.56 73 VAL A C 1
ATOM 541 O O . VAL A 1 73 ? 1.794 -10.683 1.570 1.00 86.56 73 VAL A O 1
ATOM 544 N N . GLU A 1 74 ? 1.512 -9.007 0.096 1.00 86.94 74 GLU A N 1
ATOM 545 C CA . GLU A 1 74 ? 1.687 -9.796 -1.120 1.00 86.94 74 GLU A CA 1
ATOM 546 C C . GLU A 1 74 ? 2.936 -9.299 -1.851 1.00 86.94 74 GLU A C 1
ATOM 548 O O . GLU A 1 74 ? 3.185 -8.095 -1.927 1.00 86.94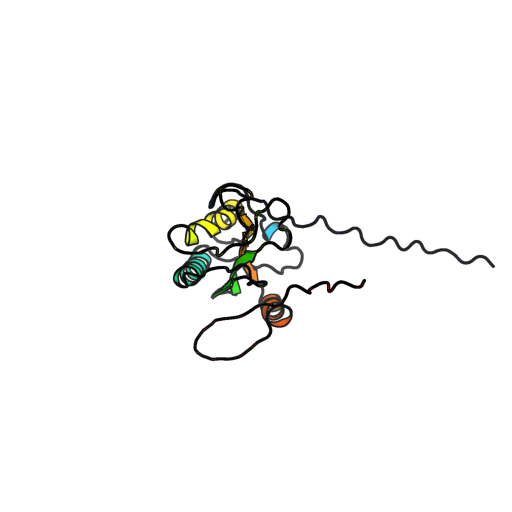 74 GLU A O 1
ATOM 553 N N . ASN A 1 75 ? 3.733 -10.229 -2.376 1.00 87.44 75 ASN A N 1
ATOM 554 C CA . ASN A 1 75 ? 4.966 -9.930 -3.100 1.00 87.44 75 ASN A CA 1
ATOM 555 C C . ASN A 1 75 ? 4.857 -10.447 -4.534 1.00 87.44 75 ASN A C 1
ATOM 557 O O . ASN A 1 75 ? 4.549 -11.619 -4.756 1.00 87.44 75 ASN A O 1
ATOM 561 N N . GLY A 1 76 ? 5.169 -9.593 -5.503 1.00 83.12 76 GLY A N 1
ATOM 562 C CA . GLY A 1 76 ? 5.200 -9.953 -6.910 1.00 83.12 76 GLY A CA 1
ATOM 563 C C . GLY A 1 76 ? 6.567 -9.856 -7.573 1.00 83.12 76 GLY A C 1
ATOM 564 O O . GLY A 1 76 ? 7.638 -9.884 -6.969 1.00 83.12 76 GLY A O 1
ATOM 565 N N . ALA A 1 77 ? 6.532 -9.773 -8.900 1.00 81.69 77 ALA A N 1
ATOM 566 C CA . ALA A 1 77 ? 7.745 -9.602 -9.686 1.00 81.69 77 ALA A CA 1
ATOM 567 C C . ALA A 1 77 ? 8.462 -8.294 -9.313 1.00 81.69 77 ALA A C 1
ATOM 569 O O . ALA A 1 77 ? 7.832 -7.321 -8.913 1.00 81.69 77 ALA A O 1
ATOM 570 N N . ASN A 1 78 ? 9.785 -8.266 -9.499 1.00 83.81 78 ASN A N 1
ATOM 571 C CA . ASN A 1 78 ? 10.617 -7.081 -9.259 1.00 83.81 78 ASN A CA 1
ATOM 572 C C . ASN A 1 78 ? 10.539 -6.546 -7.818 1.00 83.81 78 ASN A C 1
ATOM 574 O O . ASN A 1 78 ? 10.706 -5.348 -7.608 1.00 83.81 78 ASN A O 1
ATOM 578 N N . ASN A 1 79 ? 10.309 -7.432 -6.840 1.00 88.06 79 ASN A N 1
ATOM 579 C CA . ASN A 1 79 ? 10.190 -7.079 -5.424 1.00 88.06 79 ASN A CA 1
ATOM 580 C C . ASN A 1 79 ? 9.142 -5.980 -5.188 1.00 88.06 79 ASN A C 1
ATOM 582 O O . ASN A 1 79 ? 9.396 -5.058 -4.418 1.00 88.06 79 ASN A O 1
ATOM 586 N N . ILE A 1 80 ? 8.022 -6.030 -5.912 1.00 91.25 80 ILE A N 1
ATOM 587 C CA . ILE A 1 80 ? 6.874 -5.162 -5.654 1.00 91.25 80 ILE A CA 1
ATOM 588 C C . ILE A 1 80 ? 6.091 -5.778 -4.501 1.00 91.25 80 ILE A C 1
ATOM 590 O O . ILE A 1 80 ? 5.721 -6.951 -4.567 1.00 91.25 80 ILE A O 1
ATOM 594 N N . TYR A 1 81 ? 5.821 -4.980 -3.481 1.00 92.31 81 TYR A N 1
ATOM 595 C CA . TYR A 1 81 ? 5.057 -5.350 -2.306 1.00 92.31 81 TYR A CA 1
ATOM 596 C C . TYR A 1 81 ? 3.812 -4.481 -2.226 1.00 92.31 81 TYR A C 1
ATOM 598 O O . TYR A 1 81 ? 3.880 -3.267 -2.415 1.00 92.31 81 TYR A O 1
ATOM 606 N N . VAL A 1 82 ? 2.684 -5.109 -1.919 1.00 92.00 82 VAL A N 1
ATOM 607 C CA . VAL A 1 82 ? 1.473 -4.414 -1.479 1.00 92.00 82 VAL A CA 1
ATOM 608 C C . VAL A 1 82 ? 1.123 -4.915 -0.094 1.00 92.00 82 VAL A C 1
ATOM 610 O O . VAL A 1 82 ? 1.156 -6.123 0.158 1.00 92.00 82 VAL A O 1
ATOM 613 N N . SER A 1 83 ? 0.833 -3.996 0.815 1.00 91.81 83 SER A N 1
ATOM 614 C CA . SER A 1 83 ? 0.599 -4.324 2.214 1.00 91.81 83 SER A CA 1
ATOM 615 C C . SER A 1 83 ? -0.570 -3.553 2.796 1.00 91.81 83 SER A C 1
ATOM 617 O O . SER A 1 83 ? -0.915 -2.449 2.368 1.00 91.81 83 SER A O 1
ATOM 619 N N . ILE A 1 84 ? -1.162 -4.171 3.814 1.00 90.88 84 ILE A N 1
ATOM 620 C CA . ILE A 1 84 ? -2.069 -3.517 4.746 1.00 90.88 84 ILE A CA 1
ATOM 621 C C . ILE A 1 84 ? -1.637 -3.854 6.167 1.00 90.88 84 ILE A C 1
ATOM 623 O O . ILE A 1 84 ? -1.243 -4.989 6.435 1.00 90.88 84 ILE A O 1
ATOM 627 N N . SER A 1 85 ? -1.777 -2.926 7.101 1.00 90.88 85 SER A N 1
ATOM 628 C CA . SER A 1 85 ? -1.600 -3.190 8.531 1.00 90.88 85 SER A CA 1
ATOM 629 C C . SER A 1 85 ? -2.452 -2.238 9.356 1.00 90.88 85 SER A C 1
ATOM 631 O O . SER A 1 85 ? -2.918 -1.218 8.862 1.00 90.88 85 SER A O 1
ATOM 633 N N . TRP A 1 86 ? -2.643 -2.517 10.643 1.00 89.31 86 TRP A N 1
ATOM 634 C CA . TRP A 1 86 ? -3.078 -1.457 11.552 1.00 89.31 86 TRP A CA 1
ATOM 635 C C . TRP A 1 86 ? -1.972 -0.400 11.647 1.00 89.31 86 TRP A C 1
ATOM 637 O O . TRP A 1 86 ? -0.794 -0.756 11.720 1.00 89.31 86 TRP A O 1
ATOM 647 N N . THR A 1 87 ? -2.325 0.890 11.646 1.00 87.44 87 THR A N 1
ATOM 648 C CA . THR A 1 87 ? -1.341 1.941 11.964 1.00 87.44 87 THR A CA 1
ATOM 649 C C . THR A 1 87 ? -0.846 1.770 13.402 1.00 87.44 87 THR A C 1
ATOM 651 O O . THR A 1 87 ? -1.617 1.392 14.290 1.00 87.44 87 THR A O 1
ATOM 654 N N . GLU A 1 88 ? 0.436 2.050 13.642 1.00 83.69 88 GLU A N 1
ATOM 655 C CA . GLU A 1 88 ? 1.008 2.043 14.994 1.00 83.69 88 GLU A CA 1
ATOM 656 C C . GLU A 1 88 ? 0.358 3.112 15.880 1.00 83.69 88 GLU A C 1
ATOM 658 O O . GLU A 1 88 ? 0.074 2.869 17.055 1.00 83.69 88 GLU A O 1
ATOM 663 N N . ASP A 1 89 ? 0.085 4.285 15.300 1.00 82.88 89 ASP A N 1
ATOM 664 C CA . ASP A 1 89 ? -0.608 5.379 15.969 1.00 82.88 89 ASP A CA 1
ATOM 665 C C . ASP A 1 89 ? -2.103 5.353 15.641 1.00 82.88 89 ASP A C 1
ATOM 667 O O . ASP A 1 89 ? -2.541 5.863 14.611 1.00 82.88 89 ASP A O 1
ATOM 671 N N . GLN A 1 90 ? -2.887 4.759 16.541 1.00 86.38 90 GLN A N 1
ATOM 672 C CA . GLN A 1 90 ? -4.353 4.730 16.479 1.00 86.38 90 GLN A CA 1
ATOM 673 C C . GLN A 1 90 ? -4.999 6.004 17.062 1.00 86.38 90 GLN A C 1
ATOM 675 O O . GLN A 1 90 ? -6.204 6.031 17.322 1.00 86.38 90 GLN A O 1
ATOM 680 N N . SER A 1 91 ? -4.233 7.069 17.323 1.00 84.06 91 SER A N 1
ATOM 681 C CA . SER A 1 91 ? -4.785 8.318 17.852 1.00 84.06 91 SER A CA 1
ATOM 682 C C . SER A 1 91 ? -5.807 8.918 16.889 1.00 84.06 91 SER A C 1
ATOM 684 O O . SER A 1 91 ? -5.507 9.224 15.741 1.00 84.06 91 SER A O 1
ATOM 686 N N . GLY A 1 92 ? -7.032 9.118 17.377 1.00 82.75 92 GLY A N 1
ATOM 687 C CA . GLY A 1 92 ? -8.149 9.605 16.561 1.00 82.75 92 GLY A CA 1
ATOM 688 C C . GLY A 1 92 ? -8.911 8.505 15.817 1.00 82.75 92 GLY A C 1
ATOM 689 O O . GLY A 1 92 ? -10.012 8.767 15.346 1.00 82.75 92 GLY A O 1
ATOM 690 N N . CYS A 1 93 ? -8.390 7.279 15.796 1.00 86.12 93 CYS A N 1
ATOM 691 C CA . CYS A 1 93 ? -9.054 6.108 15.238 1.00 86.12 93 CYS A CA 1
ATOM 692 C C . CYS A 1 93 ? -9.970 5.443 16.276 1.00 86.12 93 CYS A C 1
ATOM 694 O O . CYS A 1 93 ? -9.874 5.682 17.485 1.00 86.12 93 CYS A O 1
ATOM 696 N N . GLY A 1 94 ? -10.885 4.599 15.802 1.00 87.50 94 GLY A N 1
ATOM 697 C CA . GLY A 1 94 ? -11.681 3.731 16.663 1.00 87.50 94 GLY A CA 1
ATOM 698 C C . GLY A 1 94 ? -10.895 2.510 17.138 1.00 87.50 94 GLY A C 1
ATOM 699 O O . GLY A 1 94 ? -9.690 2.389 16.941 1.00 87.50 94 GLY A O 1
ATOM 700 N N . THR A 1 95 ? -11.591 1.563 17.762 1.00 90.25 95 THR A N 1
ATOM 701 C CA . THR A 1 95 ? -10.987 0.274 18.129 1.00 90.25 95 THR A CA 1
ATOM 702 C C . THR A 1 95 ? -10.775 -0.582 16.884 1.00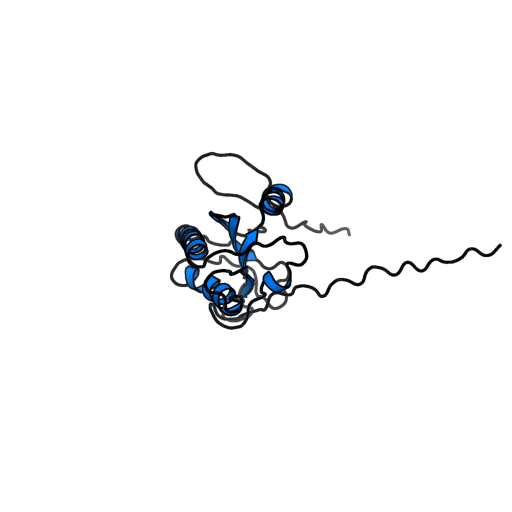 90.25 95 THR A C 1
ATOM 704 O O . THR A 1 95 ? -11.656 -0.648 16.032 1.00 90.25 95 THR A O 1
ATOM 707 N N . GLU A 1 96 ? -9.627 -1.251 16.779 1.00 90.50 96 GLU A N 1
ATOM 708 C CA . GLU A 1 96 ? -9.380 -2.258 15.743 1.00 90.50 96 GLU A CA 1
ATOM 709 C C . GLU A 1 96 ? -10.505 -3.312 15.763 1.00 90.50 96 GLU A C 1
ATOM 711 O O . GLU A 1 96 ? -10.877 -3.838 16.816 1.00 90.50 96 GLU A O 1
ATOM 716 N N . VAL A 1 97 ? -11.076 -3.595 14.595 1.00 90.62 97 VAL A N 1
ATOM 717 C CA . VAL A 1 97 ? -12.117 -4.615 14.378 1.00 90.62 97 VAL A CA 1
ATOM 718 C C . VAL A 1 97 ? -11.746 -5.420 13.143 1.00 90.62 97 VAL A C 1
ATOM 720 O O . VAL A 1 97 ? -10.984 -4.924 12.324 1.00 90.62 97 VAL A O 1
ATOM 723 N N . ASP A 1 98 ? -12.300 -6.620 12.975 1.00 90.69 98 ASP A N 1
ATOM 724 C CA . ASP A 1 98 ? -12.082 -7.401 11.754 1.00 90.69 98 ASP A CA 1
ATOM 725 C C . ASP A 1 98 ? -12.364 -6.544 10.509 1.00 90.69 98 ASP A C 1
ATOM 727 O O . ASP A 1 98 ? -13.498 -6.109 10.278 1.00 90.69 98 ASP A O 1
ATOM 731 N N . PHE A 1 99 ? -11.322 -6.295 9.718 1.00 87.31 99 PHE A N 1
ATOM 732 C CA . PHE A 1 99 ? -11.386 -5.469 8.523 1.00 87.31 99 PHE A CA 1
ATOM 733 C C . PHE A 1 99 ? -11.233 -6.344 7.273 1.00 87.31 99 PHE A C 1
ATOM 735 O O . PHE A 1 99 ? -10.125 -6.789 6.959 1.00 87.31 99 PHE A O 1
ATOM 742 N N . PRO A 1 100 ? -12.334 -6.641 6.559 1.00 87.31 100 PRO A N 1
ATOM 743 C CA . PRO A 1 100 ? -12.279 -7.465 5.362 1.00 87.31 100 PRO A CA 1
ATOM 744 C C . PRO A 1 100 ? -11.720 -6.658 4.186 1.00 87.31 100 PRO A C 1
ATOM 746 O O . PRO A 1 100 ? -12.389 -5.772 3.653 1.00 87.31 100 PRO A O 1
ATOM 749 N N . PHE A 1 101 ? -10.513 -7.005 3.747 1.00 77.56 101 PHE A N 1
ATOM 750 C CA . PHE A 1 101 ? -9.918 -6.505 2.514 1.00 77.56 101 PHE A CA 1
ATOM 751 C C . PHE A 1 101 ? -10.313 -7.452 1.374 1.00 77.56 101 PHE A C 1
ATOM 753 O O . PHE A 1 101 ? -9.630 -8.421 1.047 1.00 77.56 101 PHE A O 1
ATOM 760 N N . GLY A 1 102 ? -11.499 -7.212 0.818 1.00 69.06 102 GLY A N 1
ATOM 761 C CA . GLY A 1 102 ? -12.066 -8.002 -0.270 1.00 69.06 102 GLY A CA 1
ATOM 762 C C . GLY A 1 102 ? -12.726 -7.125 -1.326 1.00 69.06 102 GLY A C 1
ATOM 763 O O . GLY A 1 102 ? -12.937 -5.923 -1.143 1.00 69.06 102 GLY A O 1
ATOM 764 N N . VAL A 1 103 ? -13.058 -7.734 -2.460 1.00 63.00 103 VAL A N 1
ATOM 765 C CA . VAL A 1 103 ? -13.794 -7.063 -3.538 1.00 63.00 103 VAL A CA 1
ATOM 766 C C . VAL A 1 103 ? -15.147 -6.526 -3.033 1.00 63.00 103 VAL A C 1
ATOM 768 O O . VAL A 1 103 ? -15.807 -7.179 -2.219 1.00 63.00 103 VAL A O 1
ATOM 771 N N . PRO A 1 104 ? -15.598 -5.346 -3.501 1.00 63.31 104 PRO A N 1
ATOM 772 C CA . PRO A 1 104 ? -15.090 -4.612 -4.665 1.00 63.31 104 PRO A CA 1
ATOM 773 C C . PRO A 1 104 ? -14.042 -3.525 -4.370 1.00 63.31 104 PRO A C 1
ATOM 775 O O . PRO A 1 104 ? -13.512 -2.969 -5.316 1.00 63.31 104 PRO A O 1
ATOM 778 N N . LEU A 1 105 ? -13.738 -3.210 -3.106 1.00 76.38 105 LEU A N 1
ATOM 779 C CA . LEU A 1 105 ? -12.912 -2.039 -2.744 1.00 76.38 105 LEU A CA 1
ATOM 780 C C . LEU A 1 105 ? -11.406 -2.325 -2.665 1.00 76.38 105 LEU A C 1
ATOM 782 O O . LEU A 1 105 ? -10.629 -1.419 -2.376 1.00 76.38 105 LEU A O 1
ATOM 786 N N . CYS A 1 106 ? -11.009 -3.583 -2.858 1.00 88.62 106 CYS A N 1
ATOM 787 C CA . CYS A 1 106 ? -9.628 -4.003 -2.675 1.00 88.62 106 CYS A CA 1
ATOM 788 C C . CYS A 1 106 ? -8.692 -3.348 -3.699 1.00 88.62 106 CYS A C 1
ATOM 790 O O . CYS A 1 106 ? -7.747 -2.681 -3.301 1.00 88.62 106 CYS A O 1
ATOM 792 N N . GLU A 1 107 ? -8.984 -3.463 -4.996 1.00 89.88 107 GLU A N 1
ATOM 793 C CA . GLU A 1 107 ? -8.126 -2.898 -6.049 1.00 89.88 107 GLU A CA 1
ATOM 794 C C . GLU A 1 107 ? -8.051 -1.362 -5.951 1.00 89.88 107 GLU A C 1
ATOM 796 O O . GLU A 1 107 ? -6.958 -0.793 -5.948 1.00 89.88 107 GLU A O 1
ATOM 801 N N . ASP A 1 108 ? -9.198 -0.709 -5.719 1.00 90.19 108 ASP A N 1
ATOM 802 C CA . ASP A 1 108 ? -9.324 0.750 -5.569 1.00 90.19 108 ASP A CA 1
ATOM 803 C C . ASP A 1 108 ? -8.446 1.336 -4.444 1.00 90.19 108 ASP A C 1
ATOM 805 O O . ASP A 1 108 ? -8.176 2.542 -4.417 1.00 90.19 108 ASP A O 1
ATOM 809 N N . ALA A 1 109 ? -8.017 0.517 -3.478 1.00 90.38 109 ALA A N 1
ATOM 810 C CA . ALA A 1 109 ? -7.177 0.964 -2.374 1.00 90.38 109 ALA A CA 1
ATOM 811 C C . ALA A 1 109 ? -5.798 1.439 -2.842 1.00 90.38 109 ALA A C 1
ATOM 813 O O . ALA A 1 109 ? -5.265 2.391 -2.274 1.00 90.38 109 ALA A O 1
ATOM 814 N N . TRP A 1 110 ? -5.241 0.837 -3.893 1.00 93.00 110 TRP A N 1
ATOM 815 C CA . TRP A 1 110 ? -3.915 1.192 -4.404 1.00 93.00 110 TRP A CA 1
ATOM 816 C C . TRP A 1 110 ? -3.943 2.190 -5.560 1.00 93.00 110 TRP A C 1
ATOM 818 O O . TRP A 1 110 ? -2.907 2.776 -5.874 1.00 93.00 110 TRP A O 1
ATOM 828 N N . ASP A 1 111 ? -5.114 2.481 -6.125 1.00 92.25 111 ASP A N 1
ATOM 829 C CA . ASP A 1 111 ? -5.266 3.511 -7.157 1.00 92.25 111 ASP A CA 1
ATOM 830 C C . ASP A 1 111 ? -4.775 4.884 -6.687 1.00 92.25 111 ASP A C 1
ATOM 832 O O . ASP A 1 111 ? -4.113 5.596 -7.439 1.00 92.25 111 ASP A O 1
ATOM 836 N N . LEU A 1 112 ? -5.065 5.260 -5.436 1.00 91.94 112 LEU A N 1
ATOM 837 C CA . LEU A 1 112 ? -4.684 6.567 -4.901 1.00 91.94 112 LEU A CA 1
ATOM 838 C C . LEU A 1 112 ? -3.161 6.769 -4.855 1.00 91.94 112 LEU A C 1
ATOM 840 O O . LEU A 1 112 ? -2.693 7.744 -5.450 1.00 91.94 112 LEU A O 1
ATOM 844 N N . PRO A 1 113 ? -2.364 5.912 -4.180 1.00 92.38 113 PRO A N 1
ATOM 845 C CA . PRO A 1 113 ? -0.914 6.071 -4.185 1.00 92.38 113 PRO A CA 1
ATOM 846 C C . PRO A 1 113 ? -0.333 5.934 -5.593 1.00 92.38 113 PRO A C 1
ATOM 848 O O . PRO A 1 113 ? 0.569 6.692 -5.938 1.00 92.38 113 PRO A O 1
ATOM 851 N N . LEU A 1 114 ? -0.879 5.060 -6.445 1.00 93.69 114 LEU A N 1
ATOM 852 C CA . LEU A 1 114 ? -0.417 4.942 -7.828 1.00 93.69 114 LEU A CA 1
ATOM 853 C C . LEU A 1 114 ? -0.674 6.214 -8.644 1.00 93.69 114 LEU A C 1
ATOM 855 O O . LEU A 1 114 ? 0.204 6.620 -9.396 1.00 93.69 114 LEU A O 1
ATOM 859 N N . ALA A 1 115 ? -1.827 6.863 -8.489 1.00 91.38 115 ALA A N 1
ATOM 860 C CA . ALA A 1 115 ? -2.184 8.057 -9.251 1.00 91.38 115 ALA A CA 1
ATOM 861 C C . ALA A 1 115 ? -1.513 9.333 -8.725 1.00 91.38 115 ALA A C 1
ATOM 863 O O . ALA A 1 115 ? -1.106 10.184 -9.512 1.00 91.38 115 ALA A O 1
ATOM 864 N N . ILE A 1 116 ? -1.411 9.492 -7.403 1.00 91.69 116 ILE A N 1
ATOM 865 C CA . ILE A 1 116 ? -0.838 10.693 -6.777 1.00 91.69 116 ILE A CA 1
ATOM 866 C C . ILE A 1 116 ? 0.689 10.700 -6.869 1.00 91.69 116 ILE A C 1
ATOM 868 O O . ILE A 1 116 ? 1.280 11.764 -7.040 1.00 91.69 116 ILE A O 1
ATOM 872 N N . CYS A 1 117 ? 1.312 9.525 -6.770 1.00 91.69 117 CYS A N 1
ATOM 873 C CA . CYS A 1 117 ? 2.766 9.366 -6.803 1.00 91.69 117 CYS A CA 1
ATOM 874 C C . CYS A 1 117 ? 3.298 8.981 -8.185 1.00 91.69 117 CYS A C 1
ATOM 876 O O . CYS A 1 117 ? 4.480 8.672 -8.341 1.00 91.69 117 CYS A O 1
ATOM 878 N N . ASP A 1 118 ? 2.433 9.011 -9.200 1.00 83.06 118 ASP A N 1
ATOM 879 C CA . ASP A 1 118 ? 2.862 9.070 -10.585 1.00 83.06 118 ASP A CA 1
ATOM 880 C C . ASP A 1 118 ? 3.486 10.455 -10.808 1.00 83.06 118 ASP A C 1
ATOM 882 O O . ASP A 1 118 ? 2.782 11.439 -11.036 1.00 83.06 118 ASP A O 1
ATOM 886 N N . ASP A 1 119 ? 4.816 10.552 -10.711 1.00 69.50 119 ASP A N 1
ATOM 887 C CA . ASP A 1 119 ? 5.622 11.769 -10.924 1.00 69.50 119 ASP A CA 1
ATOM 888 C C . ASP A 1 119 ? 5.547 12.295 -12.392 1.00 69.50 119 ASP A C 1
ATOM 890 O O . ASP A 1 119 ? 6.500 12.858 -12.938 1.00 69.50 119 ASP A O 1
ATOM 894 N N . GLY A 1 120 ? 4.417 12.092 -13.080 1.00 64.12 120 GLY A N 1
ATOM 895 C CA . GLY A 1 120 ? 4.180 12.373 -14.495 1.00 64.12 120 GLY A CA 1
ATOM 896 C C . GLY A 1 120 ? 4.767 11.316 -15.433 1.00 64.12 120 GLY A C 1
ATOM 897 O O . GLY A 1 120 ? 5.001 11.605 -16.611 1.00 64.12 120 GLY A O 1
ATOM 898 N N . SER A 1 121 ? 5.039 10.110 -14.931 1.00 66.62 121 SER A N 1
ATOM 899 C CA . SER A 1 121 ? 5.775 9.048 -15.605 1.00 66.62 121 SER A CA 1
ATOM 900 C C . SER A 1 121 ? 4.957 7.760 -15.702 1.00 66.62 121 SER A C 1
ATOM 902 O O . SER A 1 121 ? 4.953 6.911 -14.818 1.00 66.62 121 SER A O 1
ATOM 904 N N . THR A 1 122 ? 4.427 7.496 -16.897 1.00 61.78 122 THR A N 1
ATOM 905 C CA . THR A 1 122 ? 3.723 6.230 -17.200 1.00 61.78 122 THR A CA 1
ATOM 906 C C . THR A 1 122 ? 4.587 4.961 -17.084 1.00 61.78 122 THR A C 1
ATOM 908 O O . THR A 1 122 ? 4.076 3.850 -17.214 1.00 61.78 122 THR A O 1
ATOM 911 N N . THR A 1 123 ? 5.903 5.103 -16.890 1.00 66.81 123 THR A N 1
ATOM 912 C CA . THR A 1 123 ? 6.868 3.992 -16.892 1.00 66.81 123 THR A CA 1
ATOM 913 C C . THR A 1 123 ? 7.677 3.864 -15.606 1.00 66.81 123 THR A C 1
ATOM 915 O O . THR A 1 123 ? 8.460 2.925 -15.500 1.00 66.81 123 THR A O 1
ATOM 918 N N . ALA A 1 124 ? 7.535 4.792 -14.658 1.00 80.50 124 ALA A N 1
ATOM 919 C CA . ALA A 1 124 ? 8.280 4.754 -13.406 1.00 80.50 124 ALA A CA 1
ATOM 920 C C . ALA A 1 124 ? 7.422 5.307 -12.269 1.00 80.50 124 ALA A C 1
ATOM 922 O O . ALA A 1 124 ? 7.263 6.518 -12.158 1.00 80.50 124 ALA A O 1
ATOM 923 N N . ASN A 1 125 ? 6.904 4.404 -11.439 1.00 90.56 125 ASN A N 1
ATOM 924 C CA . ASN A 1 125 ? 6.197 4.716 -10.204 1.00 90.56 125 ASN A CA 1
ATOM 925 C C . ASN A 1 125 ? 6.970 4.084 -9.037 1.00 90.56 125 ASN A C 1
ATOM 927 O O . ASN A 1 125 ? 7.404 2.941 -9.157 1.00 90.56 125 ASN A O 1
ATOM 931 N N . TYR A 1 126 ? 7.192 4.825 -7.952 1.00 92.38 126 TYR A N 1
ATOM 932 C CA . TYR A 1 126 ? 7.874 4.315 -6.748 1.00 92.38 126 TYR A CA 1
ATOM 933 C C . TYR A 1 126 ? 6.893 3.848 -5.670 1.00 92.38 126 TYR A C 1
ATOM 935 O O . TYR A 1 126 ? 7.305 3.323 -4.639 1.00 92.38 126 TYR A O 1
ATOM 943 N N . GLY A 1 127 ? 5.602 4.033 -5.920 1.00 93.56 127 GLY A N 1
ATOM 944 C CA . GLY A 1 127 ? 4.539 3.753 -4.988 1.00 93.56 127 GLY A CA 1
ATOM 945 C C . GLY A 1 127 ? 4.452 4.780 -3.868 1.00 93.56 127 GLY A C 1
ATOM 946 O O . GLY A 1 127 ? 5.011 5.884 -3.914 1.00 93.56 127 GLY A O 1
ATOM 947 N N . GLY A 1 128 ? 3.695 4.400 -2.858 1.00 94.12 128 GLY A N 1
ATOM 948 C CA . GLY A 1 128 ? 3.363 5.246 -1.738 1.00 94.12 128 GLY A CA 1
ATOM 949 C C . GLY A 1 128 ? 2.362 4.572 -0.823 1.00 94.12 128 GLY A C 1
ATOM 950 O O . GLY A 1 128 ? 1.972 3.421 -1.027 1.00 94.12 128 GLY A O 1
ATOM 951 N N . GLY A 1 129 ? 1.901 5.327 0.163 1.00 94.19 129 GLY A N 1
ATOM 952 C CA . GLY A 1 129 ? 0.905 4.836 1.100 1.00 94.19 129 GLY A CA 1
ATOM 953 C C . GLY A 1 129 ? 0.079 5.933 1.741 1.00 94.19 129 GLY A C 1
ATOM 954 O O . GLY A 1 129 ? 0.343 7.131 1.586 1.00 94.19 129 GLY A O 1
ATOM 955 N N . PHE A 1 130 ? -0.945 5.513 2.467 1.00 93.94 130 PHE A N 1
ATOM 956 C CA . PHE A 1 130 ? -1.809 6.384 3.252 1.00 93.94 130 PHE A CA 1
ATOM 957 C C . PHE A 1 130 ? -2.468 5.599 4.386 1.00 93.94 130 PHE A C 1
ATOM 959 O O . PHE A 1 130 ? -2.555 4.372 4.357 1.00 93.94 130 PHE A O 1
ATOM 966 N N . VAL A 1 131 ? -2.964 6.325 5.382 1.00 92.75 131 VAL A N 1
ATOM 967 C CA . VAL A 1 131 ? -3.787 5.765 6.452 1.00 92.75 131 VAL A CA 1
ATOM 968 C C . VAL A 1 131 ? -5.252 5.893 6.058 1.00 92.75 131 VAL A C 1
ATOM 970 O O . VAL A 1 131 ? -5.733 6.985 5.763 1.00 92.75 131 VAL A O 1
ATOM 973 N N . PHE A 1 132 ? -5.980 4.787 6.072 1.00 91.50 132 PHE A N 1
ATOM 974 C CA . PHE A 1 132 ? -7.416 4.739 5.876 1.00 91.50 132 PHE A CA 1
ATOM 975 C C . PHE A 1 132 ? -8.145 4.722 7.218 1.00 91.50 132 PHE A C 1
ATOM 977 O O . PHE A 1 132 ? -7.998 3.797 8.019 1.00 91.50 132 PHE A O 1
ATOM 984 N N . GLU A 1 133 ? -8.959 5.745 7.445 1.00 88.56 133 GLU A N 1
ATOM 985 C CA . GLU A 1 133 ? -9.899 5.810 8.554 1.00 88.56 133 GLU A CA 1
ATOM 986 C C . GLU A 1 133 ? -11.256 5.260 8.098 1.00 88.56 133 GLU A C 1
ATOM 988 O O . GLU A 1 133 ? -11.950 5.853 7.266 1.00 88.56 133 GLU A O 1
ATOM 993 N N . VAL A 1 134 ? -11.637 4.102 8.638 1.00 78.69 134 VAL A N 1
ATOM 994 C CA . VAL A 1 134 ? -12.869 3.404 8.255 1.00 78.69 134 VAL A CA 1
ATOM 995 C C . VAL A 1 134 ? -14.098 4.226 8.653 1.00 78.69 134 VAL A C 1
ATOM 997 O O . VAL A 1 134 ? -14.218 4.683 9.788 1.00 78.69 134 VAL A O 1
ATOM 1000 N N . ASN A 1 135 ? -15.051 4.381 7.729 1.00 71.81 135 ASN A N 1
ATOM 1001 C CA . ASN A 1 135 ? -16.274 5.141 7.981 1.00 71.81 135 ASN A CA 1
ATOM 1002 C C . ASN A 1 135 ? -17.307 4.375 8.834 1.00 71.81 135 ASN A C 1
ATOM 1004 O O . ASN A 1 135 ? -17.574 3.205 8.556 1.00 71.81 135 ASN A O 1
ATOM 1008 N N . PRO A 1 136 ? -18.021 5.063 9.750 1.00 74.19 136 PRO A N 1
ATOM 1009 C CA . PRO A 1 136 ? -17.837 6.473 10.101 1.00 74.19 136 PRO A CA 1
ATOM 1010 C C . PRO A 1 136 ? -16.512 6.712 10.856 1.00 74.19 136 PRO A C 1
ATOM 1012 O O . PRO A 1 136 ? -16.104 5.834 11.614 1.00 74.19 136 PRO A O 1
ATOM 1015 N N . PRO A 1 137 ? -15.866 7.882 10.690 1.00 69.88 137 PRO A N 1
ATOM 1016 C CA . PRO A 1 137 ? -14.609 8.219 11.364 1.00 69.88 137 PRO A CA 1
ATOM 1017 C C . PRO A 1 137 ? -14.650 7.911 12.869 1.00 69.88 137 PRO A C 1
ATOM 1019 O O . PRO A 1 137 ? -15.676 8.129 13.524 1.00 69.88 137 PRO A O 1
ATOM 1022 N N . GLY A 1 138 ? -13.565 7.360 13.410 1.00 62.69 138 GLY A N 1
ATOM 1023 C CA . GLY A 1 138 ? -13.464 6.927 14.807 1.00 62.69 138 GLY A CA 1
ATOM 1024 C C . GLY A 1 138 ? -14.289 5.688 15.195 1.00 62.69 138 GLY A C 1
ATOM 1025 O O . GLY A 1 138 ? 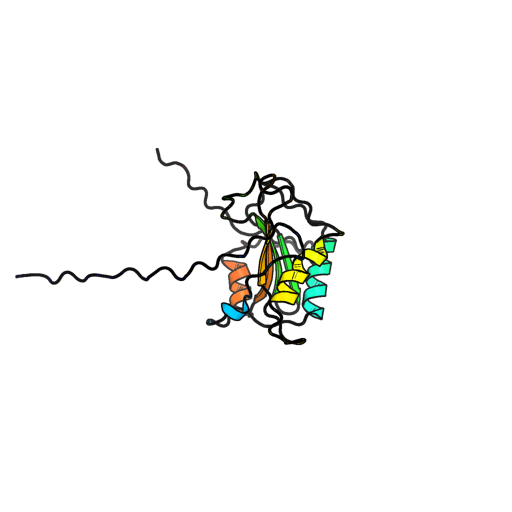-14.346 5.346 16.376 1.00 62.69 138 GLY A O 1
ATOM 1026 N N . SER A 1 139 ? -14.947 5.003 14.252 1.00 75.31 139 SER A N 1
ATOM 1027 C CA . SER A 1 139 ? -15.726 3.787 14.556 1.00 75.31 139 SER A CA 1
ATOM 1028 C C . SER A 1 139 ? -14.900 2.507 14.575 1.00 75.31 139 SER A C 1
ATOM 1030 O O . SER A 1 139 ? -15.301 1.525 15.198 1.00 75.31 139 SER A O 1
ATOM 1032 N N . SER A 1 140 ? -13.761 2.503 13.891 1.00 85.69 140 SER A N 1
ATOM 1033 C CA . SER A 1 140 ? -12.861 1.359 13.782 1.00 85.69 140 SER A CA 1
ATOM 1034 C C . SER A 1 140 ? -11.412 1.828 13.703 1.00 85.69 140 SER A C 1
ATOM 1036 O O . SER A 1 140 ? -11.156 3.013 13.470 1.00 85.69 140 SER A O 1
ATOM 1038 N N . GLY A 1 141 ? -10.480 0.905 13.929 1.00 88.50 141 GLY A N 1
ATOM 1039 C CA . GLY A 1 141 ? -9.051 1.175 13.811 1.00 88.50 141 GLY A CA 1
ATOM 1040 C C . GLY A 1 141 ? -8.693 1.721 12.429 1.00 88.50 141 GLY A C 1
ATOM 1041 O O . GLY A 1 141 ? -9.387 1.463 11.442 1.00 88.50 141 GLY A O 1
ATOM 1042 N N . CYS A 1 142 ? -7.610 2.486 12.357 1.00 91.44 142 CYS A N 1
ATOM 1043 C CA . CYS A 1 142 ? -7.089 2.965 11.089 1.00 91.44 142 CYS A CA 1
ATOM 1044 C C . CYS A 1 142 ? -6.116 1.954 10.482 1.00 91.44 142 CYS A C 1
ATOM 1046 O O . CYS A 1 142 ? -5.285 1.362 11.181 1.00 91.44 142 CYS A O 1
ATOM 1048 N N . VAL A 1 143 ? -6.197 1.800 9.166 1.00 91.50 143 VAL A N 1
ATOM 1049 C CA . VAL A 1 143 ? -5.419 0.830 8.392 1.00 91.50 143 VAL A CA 1
ATOM 1050 C C . VAL A 1 143 ? -4.384 1.581 7.561 1.00 91.50 143 VAL A C 1
ATOM 1052 O O . VAL A 1 143 ? -4.744 2.472 6.802 1.00 91.50 143 VAL A O 1
ATOM 1055 N N . LEU A 1 144 ? -3.106 1.252 7.695 1.00 92.06 144 LEU A N 1
ATOM 1056 C CA . LEU A 1 144 ? -2.060 1.685 6.775 1.00 92.06 144 LEU A CA 1
ATOM 1057 C C . LEU A 1 144 ? -2.122 0.817 5.514 1.00 92.06 144 LEU A C 1
ATOM 1059 O O . LEU A 1 144 ? -2.199 -0.405 5.620 1.00 92.06 144 LEU A O 1
ATOM 1063 N N . ILE A 1 145 ? -2.123 1.452 4.344 1.00 92.94 145 ILE A N 1
ATOM 1064 C CA . ILE A 1 145 ? -2.157 0.805 3.027 1.00 92.94 145 ILE A CA 1
ATOM 1065 C C . ILE A 1 145 ? -0.971 1.324 2.223 1.00 92.94 145 ILE A C 1
ATOM 1067 O O . ILE A 1 145 ? -0.806 2.542 2.094 1.00 92.94 145 ILE A O 1
ATOM 1071 N N . GLU A 1 146 ? -0.162 0.419 1.675 1.00 94.50 146 GLU A N 1
ATOM 1072 C CA . GLU A 1 146 ? 1.083 0.766 0.985 1.00 94.50 146 GLU A CA 1
ATOM 1073 C C . GLU A 1 146 ? 1.299 -0.083 -0.270 1.00 94.50 146 GLU A C 1
ATOM 1075 O O . GLU A 1 146 ? 0.890 -1.245 -0.349 1.00 94.50 146 GLU A O 1
ATOM 1080 N N . ILE A 1 147 ? 1.970 0.511 -1.255 1.00 95.06 147 ILE A N 1
ATOM 1081 C CA . ILE A 1 147 ? 2.601 -0.184 -2.376 1.00 95.06 147 ILE A CA 1
ATOM 1082 C C . ILE A 1 147 ? 4.009 0.361 -2.563 1.00 95.06 147 ILE A C 1
ATOM 1084 O O . ILE A 1 147 ? 4.203 1.571 -2.644 1.00 95.06 147 ILE A O 1
ATOM 1088 N N . GLU A 1 148 ? 4.987 -0.526 -2.666 1.00 94.00 148 GLU A N 1
ATOM 1089 C CA . GLU A 1 148 ? 6.392 -0.173 -2.852 1.00 94.00 148 GLU A CA 1
ATOM 1090 C C . GLU A 1 148 ? 7.112 -1.224 -3.690 1.00 94.00 148 GLU A C 1
ATOM 1092 O O . GLU A 1 148 ? 6.657 -2.358 -3.813 1.00 94.00 148 GLU A O 1
ATOM 1097 N N . ALA A 1 149 ? 8.269 -0.870 -4.249 1.00 92.88 149 ALA A N 1
ATOM 1098 C CA . ALA A 1 149 ? 9.229 -1.875 -4.680 1.00 92.88 149 ALA A CA 1
ATOM 1099 C C . ALA A 1 149 ? 10.604 -1.585 -4.104 1.00 92.88 149 ALA A C 1
ATOM 1101 O O . ALA A 1 149 ? 11.073 -0.446 -4.122 1.00 92.88 149 ALA A O 1
ATOM 1102 N N . LEU A 1 150 ? 11.258 -2.635 -3.623 1.00 88.62 150 LEU A N 1
ATOM 1103 C CA . LEU A 1 150 ? 12.535 -2.534 -2.926 1.00 88.62 150 LEU A CA 1
ATOM 1104 C C . LEU A 1 150 ? 13.677 -3.013 -3.814 1.00 88.62 150 LEU A C 1
ATOM 1106 O O . LEU A 1 150 ? 13.556 -4.018 -4.528 1.00 88.62 150 LEU A O 1
ATOM 1110 N N . THR A 1 151 ? 14.818 -2.330 -3.743 1.00 85.94 151 THR A N 1
ATOM 1111 C CA . THR A 1 151 ? 16.045 -2.863 -4.344 1.00 85.94 151 THR A CA 1
ATOM 1112 C C . THR A 1 151 ? 16.394 -4.210 -3.708 1.00 85.94 151 THR A C 1
ATOM 1114 O O . THR A 1 151 ? 16.003 -4.510 -2.583 1.00 85.94 151 THR A O 1
ATOM 1117 N N . SER A 1 152 ? 17.116 -5.078 -4.419 1.00 73.75 152 SER A N 1
ATOM 1118 C CA . SER A 1 152 ? 17.419 -6.429 -3.920 1.00 73.75 152 SER A CA 1
ATOM 1119 C C . SER A 1 152 ? 18.168 -6.447 -2.581 1.00 73.75 152 SER A C 1
ATOM 1121 O O . SER A 1 152 ? 18.021 -7.400 -1.824 1.00 73.75 152 SER A O 1
ATOM 1123 N N . GLU A 1 153 ? 18.964 -5.419 -2.280 1.00 67.94 153 GLU A N 1
ATOM 1124 C CA . GLU A 1 153 ? 19.686 -5.321 -1.005 1.00 67.94 153 GLU A CA 1
ATOM 1125 C C . GLU A 1 153 ? 18.719 -5.071 0.162 1.00 67.94 153 GLU A C 1
ATOM 1127 O O . GLU A 1 153 ? 18.824 -5.731 1.199 1.00 67.94 153 GLU A O 1
ATOM 1132 N N . ASP A 1 154 ? 17.709 -4.226 -0.052 1.00 68.00 154 ASP A N 1
ATOM 1133 C CA . ASP A 1 154 ? 16.683 -3.910 0.945 1.00 68.00 154 ASP A CA 1
ATOM 1134 C C . ASP A 1 154 ? 15.525 -4.909 0.976 1.00 68.00 154 ASP A C 1
ATOM 1136 O O . ASP A 1 154 ? 14.919 -5.143 2.020 1.00 68.00 154 ASP A O 1
ATOM 1140 N N . ALA A 1 155 ? 15.260 -5.607 -0.126 1.00 59.91 155 ALA A N 1
ATOM 1141 C CA . ALA A 1 155 ? 14.341 -6.739 -0.131 1.00 59.91 155 ALA A CA 1
ATOM 1142 C C . ALA A 1 155 ? 14.836 -7.830 0.836 1.00 59.91 155 ALA A C 1
ATOM 1144 O O . ALA A 1 155 ? 14.053 -8.424 1.572 1.00 59.91 155 ALA A O 1
ATOM 1145 N N . HIS A 1 156 ? 16.153 -8.059 0.904 1.00 45.81 156 HIS A N 1
ATOM 1146 C CA . HIS A 1 156 ? 16.747 -9.036 1.817 1.00 45.81 156 HIS A CA 1
ATOM 1147 C C . HIS A 1 156 ? 16.675 -8.605 3.287 1.00 45.81 156 HIS A C 1
ATOM 1149 O O . HIS A 1 156 ? 16.637 -9.477 4.156 1.00 45.81 156 HIS A O 1
ATOM 1155 N N . 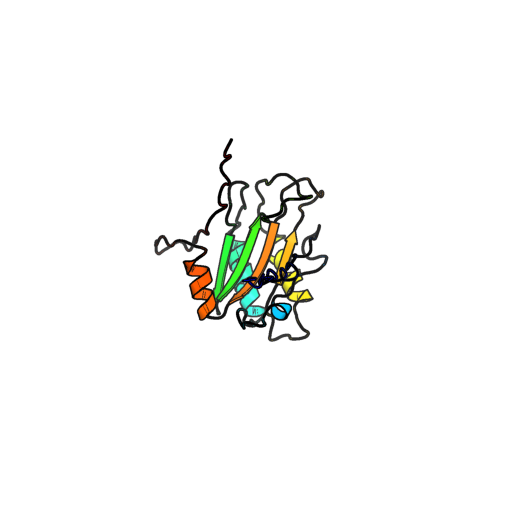THR A 1 157 ? 16.660 -7.302 3.587 1.00 45.25 157 THR A N 1
ATOM 1156 C CA . THR A 1 157 ? 16.490 -6.789 4.953 1.00 45.25 157 THR A CA 1
ATOM 1157 C C . THR A 1 157 ? 15.013 -6.734 5.346 1.00 45.25 157 THR A C 1
ATOM 1159 O O . THR A 1 157 ? 14.676 -7.144 6.445 1.00 45.25 157 THR A O 1
ATOM 1162 N N . VAL A 1 158 ? 14.071 -6.406 4.466 1.00 46.16 158 VAL A N 1
ATOM 1163 C CA . VAL A 1 158 ? 12.641 -6.590 4.794 1.00 46.16 158 VAL A CA 1
ATOM 1164 C C . VAL A 1 158 ? 12.321 -8.063 5.094 1.00 46.16 158 VAL A C 1
ATOM 1166 O O . VAL A 1 158 ? 11.578 -8.360 6.028 1.00 46.16 158 VAL A O 1
ATOM 1169 N N . ILE A 1 159 ? 13.007 -8.995 4.425 1.00 41.88 159 ILE A N 1
ATOM 1170 C CA . ILE A 1 159 ? 12.908 -10.438 4.690 1.00 41.88 159 ILE A CA 1
ATOM 1171 C C . ILE A 1 159 ? 13.589 -10.877 6.016 1.00 41.88 159 ILE A C 1
ATOM 1173 O O . ILE A 1 159 ? 13.293 -11.974 6.478 1.00 41.88 159 ILE A O 1
ATOM 1177 N N . ASN A 1 160 ? 14.465 -10.086 6.670 1.00 31.91 160 ASN A N 1
ATOM 1178 C CA . ASN A 1 160 ? 15.290 -10.583 7.802 1.00 31.91 160 ASN A CA 1
ATOM 1179 C C . ASN A 1 160 ? 15.191 -9.816 9.146 1.00 31.91 160 ASN A C 1
ATOM 1181 O O . ASN A 1 160 ? 15.201 -10.480 10.181 1.00 31.91 160 ASN A O 1
ATOM 1185 N N . PRO A 1 161 ? 15.114 -8.472 9.218 1.00 32.22 161 PRO A N 1
ATOM 1186 C CA . PRO A 1 161 ? 14.691 -7.803 10.460 1.00 32.22 161 PRO A CA 1
ATOM 1187 C C . PRO A 1 161 ? 13.187 -7.793 10.776 1.00 32.22 161 PRO A C 1
ATOM 1189 O O . PRO A 1 161 ? 12.862 -7.643 11.951 1.00 32.22 161 PRO A O 1
ATOM 1192 N N . HIS A 1 162 ? 12.279 -7.966 9.804 1.00 35.47 162 HIS A N 1
ATOM 1193 C CA . HIS A 1 162 ? 10.828 -7.834 10.049 1.00 35.47 162 HIS A CA 1
ATOM 1194 C C . HIS A 1 162 ? 10.004 -9.122 9.937 1.00 35.47 162 HIS A C 1
ATOM 1196 O O . HIS A 1 162 ? 8.840 -9.090 10.306 1.00 35.47 162 HIS A O 1
ATOM 1202 N N . PHE A 1 163 ? 10.547 -10.248 9.468 1.00 40.88 163 PHE A N 1
ATOM 1203 C CA . PHE A 1 163 ? 9.764 -11.464 9.206 1.00 40.88 163 PHE A CA 1
ATOM 1204 C C . PHE A 1 163 ? 10.633 -12.707 9.472 1.00 40.88 163 PHE A C 1
ATOM 1206 O O . PHE A 1 163 ? 11.467 -13.097 8.661 1.00 40.88 163 PHE A O 1
ATOM 1213 N N . SER A 1 164 ? 10.486 -13.342 10.640 1.00 29.02 164 SER A N 1
ATOM 1214 C CA . SER A 1 164 ? 11.209 -14.585 10.954 1.00 29.02 164 SER A CA 1
ATOM 1215 C C . SER A 1 164 ? 10.624 -15.759 10.161 1.00 29.02 164 SER A C 1
ATOM 1217 O O . SER A 1 164 ? 9.537 -16.245 10.468 1.00 29.02 164 SER A O 1
ATOM 1219 N N . SER A 1 165 ? 11.399 -16.248 9.192 1.00 31.44 165 SER A N 1
ATOM 1220 C CA . SER A 1 165 ? 11.164 -17.449 8.380 1.00 31.44 165 SER A CA 1
ATOM 1221 C C . SER A 1 165 ? 10.625 -18.658 9.161 1.00 31.44 165 SER A C 1
ATOM 1223 O O . SER A 1 165 ? 11.261 -19.158 10.091 1.00 31.44 165 SER A O 1
ATOM 1225 N N . ALA A 1 166 ? 9.510 -19.212 8.680 1.00 31.16 166 ALA A N 1
ATOM 1226 C CA . ALA A 1 166 ? 9.233 -20.638 8.777 1.00 31.16 166 ALA A CA 1
ATOM 1227 C C . ALA A 1 166 ? 8.857 -21.166 7.386 1.00 31.16 166 ALA A C 1
ATOM 1229 O O . ALA A 1 166 ? 7.795 -20.880 6.842 1.00 31.16 166 ALA A O 1
ATOM 1230 N N . HIS A 1 167 ? 9.769 -21.946 6.808 1.00 31.48 167 HIS A N 1
ATOM 1231 C CA . HIS A 1 167 ? 9.555 -22.724 5.595 1.00 31.48 167 HIS A CA 1
ATOM 1232 C C . HIS A 1 167 ? 8.310 -23.620 5.712 1.00 31.48 167 HIS A C 1
ATOM 1234 O O . HIS A 1 167 ? 8.309 -24.570 6.496 1.00 31.48 167 HIS A O 1
ATOM 1240 N N . ASN A 1 168 ? 7.334 -23.444 4.817 1.00 28.33 168 ASN A N 1
ATOM 1241 C CA . ASN A 1 168 ? 6.689 -24.596 4.196 1.00 28.33 168 ASN A CA 1
ATOM 1242 C C . ASN A 1 168 ? 6.311 -24.300 2.739 1.00 28.33 168 ASN A C 1
ATOM 1244 O O . ASN A 1 168 ? 5.494 -23.444 2.421 1.00 28.33 168 ASN A O 1
ATOM 1248 N N . SER A 1 169 ? 6.955 -25.039 1.842 1.00 38.03 169 SER A N 1
ATOM 1249 C CA . SER A 1 169 ? 6.721 -25.039 0.403 1.00 38.03 169 SER A CA 1
ATOM 1250 C C . SER A 1 169 ? 5.299 -25.539 0.114 1.00 38.03 169 SER A C 1
ATOM 1252 O O . SER A 1 169 ? 5.092 -26.750 0.065 1.00 38.03 169 SER A O 1
ATOM 1254 N N . SER A 1 170 ? 4.326 -24.630 -0.028 1.00 34.44 170 SER A N 1
ATOM 1255 C CA . SER A 1 170 ? 3.083 -24.753 -0.836 1.00 34.44 170 SER A CA 1
ATOM 1256 C C . SER A 1 170 ? 1.964 -23.772 -0.445 1.00 34.44 170 SER A C 1
ATOM 1258 O O . SER A 1 170 ? 0.927 -23.766 -1.101 1.00 34.44 170 SER A O 1
ATOM 1260 N N . GLN A 1 171 ? 2.157 -22.906 0.550 1.00 32.25 171 GLN A N 1
ATOM 1261 C CA . GLN A 1 171 ? 1.293 -21.747 0.789 1.00 32.25 171 GLN A CA 1
ATOM 1262 C C . GLN A 1 171 ? 2.183 -20.580 1.187 1.00 32.25 171 GLN A C 1
ATOM 1264 O O . GLN A 1 171 ? 2.898 -20.649 2.182 1.00 32.25 171 GLN A O 1
ATOM 1269 N N . THR A 1 172 ? 2.182 -19.534 0.379 1.00 36.84 172 THR A N 1
ATOM 1270 C CA . THR A 1 172 ? 3.041 -18.359 0.530 1.00 36.84 172 THR A CA 1
ATOM 1271 C C . THR A 1 172 ? 2.436 -17.418 1.585 1.00 36.84 172 THR A C 1
ATOM 1273 O O . THR A 1 172 ? 2.193 -16.255 1.315 1.00 36.84 172 THR A O 1
ATOM 1276 N N . GLN A 1 173 ? 2.119 -17.938 2.779 1.00 34.56 173 GLN A N 1
ATOM 1277 C CA . GLN A 1 173 ? 1.771 -17.132 3.952 1.00 34.56 173 GLN A CA 1
ATOM 1278 C C . GLN A 1 173 ? 3.071 -16.751 4.663 1.00 34.56 173 GLN A C 1
ATOM 1280 O O . GLN A 1 173 ? 3.718 -17.597 5.284 1.00 34.56 173 GLN A O 1
ATOM 1285 N N . TRP A 1 174 ? 3.468 -15.485 4.552 1.00 40.03 174 TRP A N 1
ATOM 1286 C CA . TRP A 1 174 ? 4.651 -14.943 5.220 1.00 40.03 174 TRP A CA 1
ATOM 1287 C C . TRP A 1 174 ? 4.217 -13.975 6.333 1.00 40.03 174 TRP A C 1
ATOM 1289 O O . TRP A 1 174 ? 3.493 -13.019 6.081 1.00 40.03 174 TRP A O 1
ATOM 1299 N N . TYR A 1 175 ? 4.637 -14.250 7.572 1.00 34.31 175 TYR A N 1
ATOM 1300 C CA . TYR A 1 175 ? 4.258 -13.523 8.797 1.00 34.31 175 TYR A CA 1
ATOM 1301 C C . TYR A 1 175 ? 5.361 -12.547 9.264 1.00 34.31 175 TYR A C 1
ATOM 1303 O O . TYR A 1 175 ? 6.524 -12.960 9.319 1.00 34.31 175 TYR A O 1
ATOM 1311 N N . ALA A 1 176 ? 5.008 -11.297 9.627 1.00 32.88 176 ALA A N 1
ATOM 1312 C CA . ALA A 1 176 ? 5.933 -10.262 10.152 1.00 32.88 176 ALA A CA 1
ATOM 1313 C C . ALA A 1 176 ? 6.113 -10.293 11.673 1.00 32.88 176 ALA A C 1
ATOM 1315 O O . ALA A 1 176 ? 5.518 -11.134 12.329 1.00 32.88 176 ALA A O 1
ATOM 1316 N N . VAL A 1 177 ? 6.927 -9.369 12.212 1.00 35.91 177 VAL A N 1
ATOM 1317 C CA . VAL A 1 177 ? 7.420 -9.158 13.598 1.00 35.91 177 VAL A CA 1
ATOM 1318 C C . VAL A 1 177 ? 6.926 -7.797 14.174 1.00 35.91 177 VAL A C 1
ATOM 1320 O O . VAL A 1 177 ? 6.580 -6.904 13.418 1.00 35.91 177 VAL A O 1
ATOM 1323 N N . SER A 1 178 ? 6.964 -7.530 15.494 1.00 31.44 178 SER A N 1
ATOM 1324 C CA . SER A 1 178 ? 5.955 -7.753 16.564 1.00 31.44 178 SER A CA 1
ATOM 1325 C C . SER A 1 178 ? 5.831 -6.470 17.359 1.00 31.44 178 SER A C 1
ATOM 1327 O O . SER A 1 178 ? 6.831 -5.768 17.503 1.00 31.44 178 SER A O 1
ATOM 1329 N N . ARG A 1 179 ? 4.638 -6.147 17.882 1.00 33.91 179 ARG A N 1
ATOM 1330 C CA . ARG A 1 179 ? 4.532 -5.058 18.859 1.00 33.91 179 ARG A CA 1
ATOM 1331 C C . ARG A 1 179 ? 5.345 -5.489 20.075 1.00 33.91 179 ARG A C 1
ATOM 1333 O O . ARG A 1 179 ? 4.958 -6.422 20.781 1.00 33.91 179 ARG A O 1
ATOM 1340 N N . ALA A 1 180 ? 6.483 -4.837 20.308 1.00 30.69 180 ALA A N 1
ATOM 1341 C CA . ALA A 1 180 ? 7.143 -4.906 21.598 1.00 30.69 180 ALA A CA 1
ATOM 1342 C C . ALA A 1 180 ? 6.122 -4.417 22.626 1.00 30.69 180 ALA A C 1
ATOM 1344 O O . ALA A 1 180 ? 5.778 -3.241 22.655 1.00 30.69 180 ALA A O 1
ATOM 1345 N N . ASN A 1 181 ? 5.574 -5.347 23.399 1.00 30.97 181 ASN A N 1
ATOM 1346 C CA . ASN A 1 181 ? 4.665 -5.054 24.490 1.00 30.97 181 ASN A CA 1
ATOM 1347 C C . ASN A 1 181 ? 5.485 -4.289 25.542 1.00 30.97 181 ASN A C 1
ATOM 1349 O O . ASN A 1 181 ? 6.404 -4.895 26.104 1.00 30.97 181 ASN A O 1
ATOM 1353 N N . PRO A 1 182 ? 5.240 -2.993 25.815 1.00 34.97 182 PRO A N 1
ATOM 1354 C CA . PRO A 1 182 ? 5.824 -2.379 26.989 1.00 34.97 182 PRO A CA 1
ATOM 1355 C C . PRO A 1 182 ? 5.070 -2.966 28.182 1.00 34.97 182 PRO A C 1
ATOM 1357 O O . PRO A 1 182 ? 4.022 -2.472 28.594 1.00 34.97 182 PRO A O 1
ATOM 1360 N N . THR A 1 183 ? 5.566 -4.088 28.700 1.00 36.22 183 THR A N 1
ATOM 1361 C CA . THR A 1 183 ? 5.151 -4.569 30.010 1.00 36.22 183 THR A CA 1
ATOM 1362 C C . THR A 1 183 ? 5.388 -3.449 31.010 1.00 36.22 183 THR A C 1
ATOM 1364 O O . THR A 1 183 ? 6.503 -2.952 31.142 1.00 36.22 183 THR A O 1
ATOM 1367 N N . LEU A 1 184 ? 4.290 -3.068 31.659 1.00 40.69 184 LEU A N 1
ATOM 1368 C CA . LEU A 1 184 ? 4.215 -2.357 32.925 1.00 40.69 184 LEU A CA 1
ATOM 1369 C C . LEU A 1 184 ? 5.376 -2.761 33.846 1.00 40.69 184 LEU A C 1
ATOM 1371 O O . LEU A 1 184 ? 5.425 -3.907 34.289 1.00 40.69 184 LEU A O 1
ATOM 1375 N N . ASP A 1 185 ? 6.260 -1.816 34.150 1.00 31.86 185 ASP A N 1
ATOM 1376 C CA . ASP A 1 185 ? 6.996 -1.824 35.411 1.00 31.86 185 ASP A CA 1
ATOM 1377 C C . ASP A 1 185 ? 6.262 -0.853 36.350 1.00 31.86 185 ASP A C 1
ATOM 1379 O O . ASP A 1 185 ? 6.229 0.360 36.112 1.00 31.86 185 ASP A O 1
ATOM 1383 N N . GLU A 1 186 ? 5.592 -1.435 37.351 1.00 36.06 186 GLU A N 1
ATOM 1384 C CA . GLU A 1 186 ? 5.138 -0.768 38.582 1.00 36.06 186 GLU A CA 1
ATOM 1385 C C . GLU A 1 186 ? 6.324 -0.367 39.474 1.00 36.06 186 GLU A C 1
ATOM 1387 O O . GLU A 1 186 ? 7.314 -1.132 39.547 1.00 36.06 186 GLU A O 1
#

Or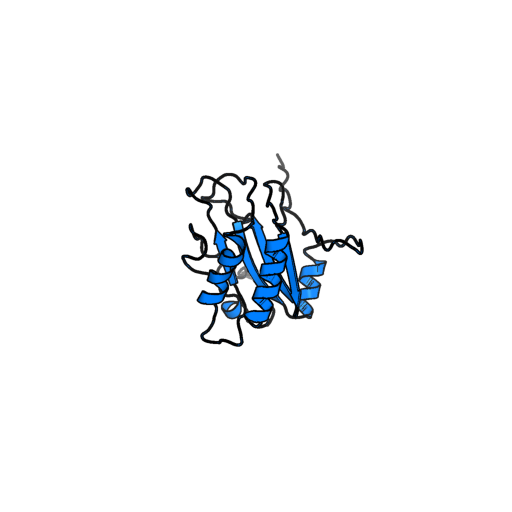ganism: NCBI:txid1077442

pLDDT: mean 73.69, std 22.55, range [28.33, 95.06]